Protein AF-A0A7S3WRX6-F1 (afdb_monomer_lite)

Organism: NCBI:txid141414

Radius of gyration: 23.95 Å; chains: 1; bounding box: 44×59×63 Å

Foldseek 3Di:
DLVVLVVVVVVCVVVVHDDDPVSVVVSVVVVCVVVVVVVVVVVVVLVVCQVPPDPDDDVVVLVVDDPVVVVVVVVPPDDPDDDPDDDPGDDDDPPVPPPPPPPPDPDDDDPPPDAWDQDDDDPLAAQQQTADPVRHRLVVQCPPPDFDADPVLATADSLLQQLLSQLVNCLVPVCQPVDPNQPDQGRNRVSLVVNLVPDDPVCNVSNSVNSVVLSVQSVVCSVVVHDRPHNPPPD

Structure (mmCIF, N/CA/C/O backbone):
data_AF-A0A7S3WRX6-F1
#
_entry.id   AF-A0A7S3WRX6-F1
#
loop_
_atom_site.group_PDB
_atom_site.id
_atom_site.type_symbol
_atom_site.label_atom_id
_atom_site.label_alt_id
_atom_site.label_comp_id
_atom_site.label_asym_id
_atom_site.label_entity_id
_atom_site.label_seq_id
_atom_site.pdbx_PDB_ins_code
_atom_site.Cartn_x
_atom_site.Cartn_y
_atom_site.Cartn_z
_atom_site.occupancy
_atom_site.B_iso_or_equiv
_atom_site.auth_seq_id
_atom_site.auth_comp_id
_atom_site.auth_asym_id
_atom_site.auth_atom_id
_atom_site.pdbx_PDB_model_num
ATOM 1 N N . ALA A 1 1 ? -10.653 -23.548 22.901 1.00 61.38 1 ALA A N 1
ATOM 2 C CA . ALA A 1 1 ? -10.532 -23.285 24.353 1.00 61.38 1 ALA A CA 1
ATOM 3 C C . ALA A 1 1 ? -10.012 -21.874 24.622 1.00 61.38 1 ALA A C 1
ATOM 5 O O . ALA A 1 1 ? -10.642 -21.167 25.392 1.00 61.38 1 ALA A O 1
ATOM 6 N N . THR A 1 2 ? -8.946 -21.433 23.943 1.00 78.75 2 THR A N 1
ATOM 7 C CA . THR A 1 2 ? -8.394 -20.061 24.028 1.00 78.75 2 THR A CA 1
ATOM 8 C C . THR A 1 2 ? -9.442 -18.967 23.804 1.00 78.75 2 THR A C 1
ATOM 10 O O . THR A 1 2 ? -9.532 -18.030 24.588 1.00 78.75 2 THR A O 1
ATOM 13 N N . CYS A 1 3 ? -10.332 -19.162 22.826 1.00 78.31 3 CYS A N 1
ATOM 14 C CA . CYS A 1 3 ? -11.424 -18.232 22.530 1.00 78.31 3 CYS A CA 1
ATOM 15 C C . CYS A 1 3 ? -12.338 -17.982 23.742 1.00 78.31 3 CYS A C 1
ATOM 17 O O . CYS A 1 3 ? -12.781 -16.862 23.953 1.00 78.31 3 CYS A O 1
ATOM 19 N N . LEU A 1 4 ? -12.600 -19.009 24.560 1.00 85.88 4 LEU A N 1
ATOM 20 C CA . LEU A 1 4 ? -13.476 -18.877 25.727 1.00 85.88 4 LEU A CA 1
ATOM 21 C C . LEU A 1 4 ? -12.827 -18.036 26.829 1.00 85.88 4 LEU A C 1
ATOM 23 O O . LEU A 1 4 ? -13.529 -17.284 27.491 1.00 85.88 4 LEU A O 1
ATOM 27 N N . ALA A 1 5 ? -11.507 -18.137 27.006 1.00 87.06 5 ALA A N 1
ATOM 28 C CA . ALA A 1 5 ? -10.783 -17.367 28.014 1.00 87.06 5 ALA A CA 1
ATOM 29 C C . ALA A 1 5 ? -10.806 -15.866 27.690 1.00 87.06 5 ALA A C 1
ATOM 31 O O . ALA A 1 5 ? -11.117 -15.057 28.559 1.00 87.06 5 ALA A O 1
ATOM 32 N N . GLN A 1 6 ? -10.583 -15.503 26.424 1.00 88.06 6 GLN A N 1
ATOM 33 C CA . GLN A 1 6 ? -10.627 -14.105 25.993 1.00 88.06 6 GLN A CA 1
ATOM 34 C C . GLN A 1 6 ? -12.040 -13.516 26.073 1.00 88.06 6 GLN A C 1
ATOM 36 O O . GLN A 1 6 ? -12.224 -12.391 26.529 1.00 88.06 6 GLN A O 1
ATOM 41 N N . TRP A 1 7 ? -13.058 -14.305 25.715 1.00 90.81 7 TRP A N 1
ATOM 42 C CA . TRP A 1 7 ? -14.455 -13.895 25.882 1.00 90.81 7 TRP A CA 1
ATOM 43 C C . TRP A 1 7 ? -14.809 -13.665 27.351 1.00 90.81 7 TRP A C 1
ATOM 45 O O . TRP A 1 7 ? -15.542 -12.732 27.667 1.00 90.81 7 TRP A O 1
ATOM 55 N N . LEU A 1 8 ? -14.281 -14.492 28.253 1.00 90.38 8 LEU A N 1
ATOM 56 C CA . LEU A 1 8 ? -14.549 -14.382 29.682 1.00 90.38 8 LEU A CA 1
ATOM 57 C C . LEU A 1 8 ? -13.914 -13.120 30.288 1.00 90.38 8 LEU A C 1
ATOM 59 O O . LEU A 1 8 ? -14.583 -12.448 31.069 1.00 90.38 8 LEU A O 1
ATOM 63 N N . VAL A 1 9 ? -12.696 -12.745 29.871 1.00 91.12 9 VAL A N 1
ATOM 64 C CA . VAL A 1 9 ? -12.073 -11.457 30.246 1.00 91.12 9 VAL A CA 1
ATOM 65 C C . VAL A 1 9 ? -12.928 -10.283 29.767 1.00 91.12 9 VAL A C 1
ATOM 67 O O . VAL A 1 9 ? -13.279 -9.426 30.575 1.00 91.12 9 VAL A O 1
ATOM 70 N N . CYS A 1 10 ? -13.365 -10.287 28.501 1.00 90.25 10 CYS A N 1
ATOM 71 C CA . CYS A 1 10 ? -14.251 -9.236 27.989 1.00 90.25 10 CYS A CA 1
ATOM 72 C C . CYS A 1 10 ? -15.565 -9.138 28.781 1.00 90.25 10 CYS A C 1
ATOM 74 O O . CYS A 1 10 ? -16.005 -8.038 29.104 1.00 90.25 10 CYS A O 1
ATOM 76 N N . ILE A 1 11 ? -16.195 -10.268 29.126 1.00 93.38 11 ILE A N 1
ATOM 77 C CA . ILE A 1 11 ? -17.443 -10.271 29.906 1.00 93.38 11 ILE A CA 1
ATOM 78 C C . ILE A 1 11 ? -17.219 -9.701 31.315 1.00 93.38 11 ILE A C 1
ATOM 80 O O . ILE A 1 11 ? -18.053 -8.933 31.793 1.00 93.38 11 ILE A O 1
ATOM 84 N N . LEU A 1 12 ? -16.108 -10.047 31.974 1.00 92.06 12 LEU A N 1
ATOM 85 C CA . LEU A 1 12 ? -15.771 -9.537 33.309 1.00 92.06 12 LEU A CA 1
ATOM 86 C C . LEU A 1 12 ? -15.514 -8.026 33.298 1.00 92.06 12 LEU A C 1
ATOM 88 O O . LEU A 1 12 ? -16.083 -7.312 34.125 1.00 92.06 12 LEU A O 1
ATOM 92 N N . GLN A 1 13 ? -14.764 -7.533 32.310 1.00 92.12 13 GLN A N 1
ATOM 93 C CA . GLN A 1 13 ? -14.549 -6.097 32.112 1.00 92.12 13 GLN A CA 1
ATOM 94 C C . GLN A 1 13 ? -15.879 -5.364 31.852 1.00 92.12 13 GLN A C 1
ATOM 96 O O . GLN A 1 13 ? -16.143 -4.321 32.451 1.00 92.12 13 GLN A O 1
ATOM 101 N N . CYS A 1 14 ? -16.777 -5.929 31.032 1.00 92.06 14 CYS A N 1
ATOM 102 C CA . CYS A 1 14 ? -18.116 -5.364 30.811 1.00 92.06 14 CYS A CA 1
ATOM 103 C C . CYS A 1 14 ? -18.993 -5.353 32.075 1.00 92.06 14 CYS A C 1
ATOM 105 O O . CYS A 1 14 ? -19.874 -4.502 32.195 1.00 92.06 14 CYS A O 1
ATOM 107 N N . ALA A 1 15 ? -18.769 -6.274 33.014 1.00 94.94 15 ALA A N 1
ATOM 108 C CA . ALA A 1 15 ? -19.468 -6.320 34.296 1.00 94.94 15 ALA A CA 1
ATOM 109 C C . ALA A 1 15 ? -18.889 -5.345 35.345 1.00 94.94 15 ALA A C 1
ATOM 111 O O . ALA A 1 15 ? -19.388 -5.302 36.470 1.00 94.94 15 ALA A O 1
ATOM 112 N N . GLY A 1 16 ? -17.855 -4.568 34.996 1.00 95.12 16 GLY A N 1
ATOM 113 C CA . GLY A 1 16 ? -17.172 -3.653 35.914 1.00 95.12 16 GLY A CA 1
ATOM 114 C C . GLY A 1 16 ? -16.253 -4.359 36.913 1.00 95.12 16 GLY A C 1
ATOM 115 O O . GLY A 1 16 ? -15.906 -3.774 37.937 1.00 95.12 16 GLY A O 1
ATOM 116 N N . VAL A 1 17 ? -15.889 -5.617 36.645 1.00 96.75 17 VAL A N 1
ATOM 117 C CA . VAL A 1 17 ? -14.881 -6.340 37.422 1.00 96.75 17 VAL A CA 1
ATOM 118 C C . VAL A 1 17 ? -13.513 -5.962 36.875 1.00 96.75 17 VAL A C 1
ATOM 120 O O . VAL A 1 17 ? -13.239 -6.177 35.697 1.00 96.75 17 VAL A O 1
ATOM 123 N N . ASP A 1 18 ? -12.669 -5.407 37.740 1.00 95.88 18 ASP A N 1
ATOM 124 C CA . ASP A 1 18 ? -11.280 -5.106 37.412 1.00 95.88 18 ASP A CA 1
ATOM 125 C C . ASP A 1 18 ? -10.498 -6.423 37.311 1.00 95.88 18 ASP A C 1
ATOM 127 O O . ASP A 1 18 ? -10.401 -7.180 38.286 1.00 95.88 18 ASP A O 1
ATOM 131 N N . VAL A 1 19 ? -10.039 -6.754 36.104 1.00 95.00 19 VAL A N 1
ATOM 132 C CA . VAL A 1 19 ? -9.289 -7.983 35.839 1.00 95.00 19 VAL A CA 1
ATOM 133 C C . VAL A 1 19 ? -7.808 -7.647 35.992 1.00 95.00 19 VAL A C 1
ATOM 135 O O . VAL A 1 19 ? -7.325 -6.777 35.280 1.00 95.00 19 VAL A O 1
ATOM 138 N N . PRO A 1 20 ? -7.076 -8.314 36.898 1.00 95.56 20 PRO A N 1
ATOM 139 C CA . PRO A 1 20 ? -5.668 -8.012 37.098 1.00 95.56 20 PRO A CA 1
ATOM 140 C C . PRO A 1 20 ? -4.837 -8.319 35.845 1.00 95.56 20 PRO A C 1
ATOM 142 O O . PRO A 1 20 ? -5.050 -9.347 35.190 1.00 95.56 20 PRO A O 1
ATOM 145 N N . ASP A 1 21 ? -3.852 -7.462 35.562 1.00 94.00 21 ASP A N 1
ATOM 146 C CA . ASP A 1 21 ? -2.968 -7.544 34.392 1.00 94.00 21 ASP A CA 1
ATOM 147 C C . ASP A 1 21 ? -2.284 -8.917 34.257 1.00 94.00 21 ASP A C 1
ATOM 149 O O . ASP A 1 21 ? -2.007 -9.384 33.150 1.00 94.00 21 ASP A O 1
ATOM 153 N N . GLU A 1 22 ? -2.007 -9.615 35.364 1.00 94.44 22 GLU A N 1
ATOM 154 C CA . GLU A 1 22 ? -1.406 -10.953 35.333 1.00 94.44 22 GLU A CA 1
ATOM 155 C C . GLU A 1 22 ? -2.309 -11.983 34.642 1.00 94.44 22 GLU A C 1
ATOM 157 O O . GLU A 1 22 ? -1.813 -12.910 33.995 1.00 94.44 22 GLU A O 1
ATOM 162 N N . ILE A 1 23 ? -3.631 -11.827 34.759 1.00 92.31 23 ILE A N 1
ATOM 163 C CA . ILE A 1 23 ? -4.603 -12.715 34.117 1.00 92.31 23 ILE A CA 1
ATOM 164 C C . ILE A 1 23 ? -4.681 -12.415 32.624 1.00 92.31 23 ILE A C 1
ATOM 166 O O . ILE A 1 23 ? -4.662 -13.358 31.833 1.00 92.31 23 ILE A O 1
ATOM 170 N N . GLU A 1 24 ? -4.696 -11.143 32.226 1.00 90.94 24 GLU A N 1
ATOM 171 C CA . GLU A 1 24 ? -4.679 -10.758 30.807 1.00 90.94 24 GLU A CA 1
ATOM 172 C C . GLU A 1 24 ? -3.415 -11.271 30.112 1.00 90.94 24 GLU A C 1
ATOM 174 O O . GLU A 1 24 ? -3.497 -11.988 29.113 1.00 90.94 24 GLU A O 1
ATOM 179 N N . ASN A 1 25 ? -2.251 -11.045 30.727 1.00 90.88 25 ASN A N 1
ATOM 180 C CA . ASN A 1 25 ? -0.973 -11.551 30.227 1.00 90.88 25 ASN A CA 1
ATOM 181 C C . ASN A 1 25 ? -0.949 -13.086 30.121 1.00 90.88 25 ASN A C 1
ATOM 183 O O . ASN A 1 25 ? -0.384 -13.647 29.178 1.00 90.88 25 ASN A O 1
ATOM 187 N N . CYS A 1 26 ? -1.572 -13.792 31.070 1.00 92.06 26 CYS A N 1
ATOM 188 C CA . CYS A 1 26 ? -1.686 -15.250 31.027 1.00 92.06 26 CYS A CA 1
ATOM 189 C C . CYS A 1 26 ? -2.569 -15.721 29.856 1.00 92.06 26 CYS A C 1
ATOM 191 O O . CYS A 1 26 ? -2.210 -16.669 29.150 1.00 92.06 26 CYS A O 1
ATOM 193 N N . VAL A 1 27 ? -3.696 -15.044 29.609 1.00 93.06 27 VAL A N 1
ATOM 194 C CA . VAL A 1 27 ? -4.614 -15.348 28.497 1.00 93.06 27 VAL A CA 1
ATOM 195 C C . VAL A 1 27 ? -3.954 -15.074 27.143 1.00 93.06 27 VAL A C 1
ATOM 197 O O . VAL A 1 27 ? -4.085 -15.893 26.225 1.00 93.06 27 VAL A O 1
ATOM 200 N N . ASP A 1 28 ? -3.191 -13.991 27.030 1.00 90.69 28 ASP A N 1
ATOM 201 C CA . ASP A 1 28 ? -2.434 -13.661 25.821 1.00 90.69 28 ASP A CA 1
ATOM 202 C C . ASP A 1 28 ? -1.317 -14.669 25.559 1.00 90.69 28 ASP A C 1
ATOM 204 O O . ASP A 1 28 ? -1.200 -15.185 24.445 1.00 90.69 28 ASP A O 1
ATOM 208 N N . CYS A 1 29 ? -0.550 -15.037 26.589 1.00 92.38 29 CYS A N 1
ATOM 209 C CA . CYS A 1 29 ? 0.489 -16.061 26.486 1.00 92.38 29 CYS A CA 1
ATOM 210 C C . CYS A 1 29 ? -0.092 -17.411 26.028 1.00 92.38 29 CYS A C 1
ATOM 212 O O . CYS A 1 29 ? 0.447 -18.070 25.131 1.00 92.38 29 CYS A O 1
ATOM 214 N N . LEU A 1 30 ? -1.242 -17.805 26.583 1.00 92.19 30 LEU A N 1
ATOM 215 C CA . LEU A 1 30 ? -1.933 -19.035 26.203 1.00 92.19 30 LEU A CA 1
ATOM 216 C C . LEU A 1 30 ? -2.464 -18.971 24.759 1.00 92.19 30 LEU A C 1
ATOM 218 O O . LEU A 1 30 ? -2.355 -19.951 24.017 1.00 92.19 30 LEU A O 1
ATOM 222 N N . SER A 1 31 ? -2.983 -17.820 24.330 1.00 90.31 31 SER A N 1
ATOM 223 C CA . SER A 1 31 ? -3.464 -17.601 22.959 1.00 90.31 31 SER A CA 1
ATOM 224 C C . SER A 1 31 ? -2.327 -17.628 21.940 1.00 90.31 31 SER A C 1
ATOM 226 O O . SER A 1 31 ? -2.431 -18.319 20.924 1.00 90.31 31 SER A O 1
ATOM 228 N N . GLN A 1 32 ? -1.213 -16.955 22.231 1.00 88.31 32 GLN A N 1
ATOM 229 C CA . GLN A 1 32 ? -0.016 -16.973 21.388 1.00 88.31 32 GLN A CA 1
ATOM 230 C C . GLN A 1 32 ? 0.585 -18.376 21.292 1.00 88.31 32 GLN A C 1
ATOM 232 O O . GLN A 1 32 ? 0.940 -18.806 20.196 1.00 88.31 32 GLN A O 1
ATOM 237 N N . THR A 1 33 ? 0.631 -19.122 22.399 1.00 93.88 33 THR A N 1
ATOM 238 C CA . THR A 1 33 ? 1.137 -20.503 22.403 1.00 93.88 33 THR A CA 1
ATOM 239 C C . THR A 1 33 ? 0.294 -21.402 21.497 1.00 93.88 33 THR A C 1
ATOM 241 O O . THR A 1 33 ? 0.837 -22.101 20.643 1.00 93.88 33 THR A O 1
ATOM 244 N N . VAL A 1 34 ? -1.037 -21.361 21.620 1.00 92.50 34 VAL A N 1
ATOM 245 C CA . VAL A 1 34 ? -1.922 -22.205 20.797 1.00 92.50 34 VAL A CA 1
ATOM 246 C C . VAL A 1 34 ? -1.890 -21.796 19.324 1.00 92.50 34 VAL A C 1
ATOM 248 O O . VAL A 1 34 ? -1.790 -22.668 18.457 1.00 92.50 34 VAL A O 1
ATOM 251 N N . ASN A 1 35 ? -1.916 -20.494 19.031 1.00 85.50 35 ASN A N 1
ATOM 252 C CA . ASN A 1 35 ? -1.800 -20.000 17.659 1.00 85.50 35 ASN A CA 1
ATOM 253 C C . ASN A 1 35 ? -0.446 -20.386 17.046 1.00 85.50 35 ASN A C 1
ATOM 255 O O . ASN A 1 35 ? -0.399 -20.837 15.903 1.00 85.50 35 ASN A O 1
ATOM 259 N N . GLY A 1 36 ? 0.637 -20.292 17.821 1.00 91.00 36 GLY A N 1
ATOM 260 C CA . GLY A 1 36 ? 1.972 -20.722 17.411 1.00 91.00 36 GLY A CA 1
ATOM 261 C C . GLY A 1 36 ? 2.030 -22.212 17.075 1.00 91.00 36 GLY A C 1
ATOM 262 O O . GLY A 1 36 ? 2.536 -22.583 16.016 1.00 91.00 36 GLY A O 1
ATOM 263 N N . CYS A 1 37 ? 1.448 -23.073 17.915 1.00 93.62 37 CYS A N 1
ATOM 264 C CA . CYS A 1 37 ? 1.377 -24.510 17.637 1.00 93.62 37 CYS A CA 1
ATOM 265 C C . CYS A 1 37 ? 0.570 -24.824 16.367 1.00 93.62 37 CYS A C 1
ATOM 267 O O . CYS A 1 37 ? 0.990 -25.665 15.574 1.00 93.62 37 CYS A O 1
ATOM 269 N N . MET A 1 38 ? -0.564 -24.149 16.159 1.00 93.81 38 MET A N 1
ATOM 270 C CA . MET A 1 38 ? -1.401 -24.340 14.971 1.00 93.81 38 MET A CA 1
ATOM 271 C C . MET A 1 38 ? -0.662 -23.934 13.688 1.00 93.81 38 MET A C 1
ATOM 273 O O . MET A 1 38 ? -0.682 -24.679 12.710 1.00 93.81 38 MET A O 1
ATOM 277 N N . LEU A 1 39 ? 0.028 -22.790 13.697 1.00 87.19 39 LEU A N 1
ATOM 278 C CA . LEU A 1 39 ? 0.818 -22.328 12.552 1.00 87.19 39 LEU A CA 1
ATOM 279 C C . LEU A 1 39 ? 1.990 -23.268 12.250 1.00 87.19 39 LEU A C 1
ATOM 281 O O . LEU A 1 39 ? 2.231 -23.594 11.089 1.00 87.19 39 LEU A O 1
ATOM 285 N N . ALA A 1 40 ? 2.682 -23.761 13.280 1.00 91.38 40 ALA A N 1
ATOM 286 C CA . ALA A 1 40 ? 3.762 -24.728 13.102 1.00 91.38 40 ALA A CA 1
ATOM 287 C C . ALA A 1 40 ? 3.264 -26.042 12.470 1.00 91.38 40 ALA A C 1
ATOM 289 O O . ALA A 1 40 ? 3.922 -26.588 11.586 1.00 91.38 40 ALA A O 1
ATOM 290 N N . GLN A 1 41 ? 2.087 -26.532 12.874 1.00 94.06 41 GLN A N 1
ATOM 291 C CA . GLN A 1 41 ? 1.469 -27.716 12.265 1.00 94.06 41 GLN A CA 1
ATOM 292 C C . GLN A 1 41 ? 1.077 -27.469 10.806 1.00 94.06 41 GLN A C 1
ATOM 294 O O . GLN A 1 41 ? 1.391 -28.293 9.949 1.00 94.06 41 GLN A O 1
ATOM 299 N N . GLN A 1 42 ? 0.469 -26.317 10.508 1.00 88.31 42 GLN A N 1
ATOM 300 C CA . GLN A 1 42 ? 0.138 -25.940 9.133 1.00 88.31 42 GLN A CA 1
ATOM 301 C C . GLN A 1 42 ? 1.381 -25.867 8.243 1.00 88.31 42 GLN A C 1
ATOM 303 O O . GLN A 1 42 ? 1.330 -26.325 7.105 1.00 88.31 42 GLN A O 1
ATOM 308 N N . GLN A 1 43 ? 2.506 -25.358 8.754 1.00 86.69 43 GLN A N 1
ATOM 309 C CA . GLN A 1 43 ? 3.752 -25.323 7.989 1.00 86.69 43 GLN A CA 1
ATOM 310 C C . GLN A 1 43 ? 4.239 -26.735 7.635 1.00 86.69 43 GLN A C 1
ATOM 312 O O . GLN A 1 43 ? 4.572 -26.994 6.482 1.00 86.69 43 GLN A O 1
ATOM 317 N N . VAL A 1 44 ? 4.206 -27.670 8.591 1.00 94.75 44 VAL A N 1
ATOM 318 C CA . VAL A 1 44 ? 4.588 -29.072 8.344 1.00 94.75 44 VAL A CA 1
ATOM 319 C C . VAL A 1 44 ? 3.667 -29.731 7.310 1.00 94.75 44 VAL A C 1
ATOM 321 O O . VAL A 1 44 ? 4.140 -30.476 6.450 1.00 94.75 44 VAL A O 1
ATOM 324 N N . GLU A 1 45 ? 2.363 -29.457 7.361 1.00 90.56 45 GLU A N 1
ATOM 325 C CA . GLU A 1 45 ? 1.408 -29.967 6.371 1.00 90.56 45 GLU A CA 1
ATOM 326 C C . GLU A 1 45 ? 1.651 -29.379 4.976 1.00 90.56 45 GLU A C 1
ATOM 328 O O . GLU A 1 45 ? 1.630 -30.119 3.990 1.00 90.56 45 GLU A O 1
ATOM 333 N N . ILE A 1 46 ? 1.936 -28.078 4.880 1.00 87.44 46 ILE A N 1
ATOM 334 C CA . ILE A 1 46 ? 2.281 -27.419 3.615 1.00 87.44 46 ILE A CA 1
ATOM 335 C C . ILE A 1 46 ? 3.558 -28.031 3.035 1.00 87.44 46 ILE A C 1
ATOM 337 O O . ILE A 1 46 ? 3.553 -28.423 1.868 1.00 87.44 46 ILE A O 1
ATOM 341 N N . ASP A 1 47 ? 4.613 -28.191 3.835 1.00 87.75 47 ASP A N 1
ATOM 342 C CA . ASP A 1 47 ? 5.879 -28.788 3.394 1.00 87.75 47 ASP A CA 1
ATOM 343 C C . ASP A 1 47 ? 5.672 -30.233 2.908 1.00 87.75 47 ASP A C 1
ATOM 345 O O . ASP A 1 47 ? 6.212 -30.657 1.878 1.00 87.75 47 ASP A O 1
ATOM 349 N N . TYR A 1 48 ? 4.835 -30.998 3.614 1.00 93.31 48 TYR A N 1
ATOM 350 C CA . TYR A 1 48 ? 4.462 -32.348 3.203 1.00 93.31 48 TYR A CA 1
ATOM 351 C C . TYR A 1 48 ? 3.710 -32.351 1.864 1.00 93.31 48 TYR A C 1
ATOM 353 O O . TYR A 1 48 ? 4.029 -33.161 0.988 1.00 93.31 48 TYR A O 1
ATOM 361 N N . VAL A 1 49 ? 2.739 -31.454 1.678 1.00 89.00 49 VAL A N 1
ATOM 362 C CA . VAL A 1 49 ? 1.962 -31.329 0.434 1.00 89.00 49 VAL A CA 1
ATOM 363 C C . VAL A 1 49 ? 2.836 -30.851 -0.724 1.00 89.00 49 VAL A C 1
ATOM 365 O O . VAL A 1 49 ? 2.695 -31.354 -1.837 1.00 89.00 49 VAL A O 1
ATOM 368 N N . GLN A 1 50 ? 3.774 -29.936 -0.482 1.00 82.50 50 GLN A N 1
ATOM 369 C CA . GLN A 1 50 ? 4.746 -29.504 -1.487 1.00 82.50 50 GLN A CA 1
ATOM 370 C C . GLN A 1 50 ? 5.637 -30.668 -1.937 1.00 82.50 50 GLN A C 1
ATOM 372 O O . GLN A 1 50 ? 5.898 -30.811 -3.131 1.00 82.50 50 GLN A O 1
ATOM 377 N N . LYS A 1 51 ? 6.062 -31.534 -1.005 1.00 91.69 51 LYS A N 1
ATOM 378 C CA . LYS A 1 51 ? 6.925 -32.686 -1.305 1.00 91.69 51 LYS A CA 1
ATOM 379 C C . LYS A 1 51 ? 6.193 -33.847 -1.987 1.00 91.69 51 LYS A C 1
ATOM 381 O O . LYS A 1 51 ? 6.774 -34.495 -2.854 1.00 91.69 51 LYS A O 1
ATOM 386 N N . ASN A 1 52 ? 4.959 -34.144 -1.582 1.00 93.50 52 ASN A N 1
ATOM 387 C CA . ASN A 1 52 ? 4.220 -35.330 -2.044 1.00 93.50 52 ASN A CA 1
ATOM 388 C C . ASN A 1 52 ? 3.144 -35.016 -3.096 1.00 93.50 52 ASN A C 1
ATOM 390 O O . ASN A 1 52 ? 2.583 -35.933 -3.694 1.00 93.50 52 ASN A O 1
ATOM 394 N N . GLY A 1 53 ? 2.867 -33.735 -3.340 1.00 89.31 53 GLY A N 1
ATOM 395 C CA . GLY A 1 53 ? 1.749 -33.278 -4.154 1.00 89.31 53 GLY A CA 1
ATOM 396 C C . GLY A 1 53 ? 0.431 -33.247 -3.374 1.00 89.31 53 GLY A C 1
ATOM 397 O O . GLY A 1 53 ? 0.186 -34.039 -2.462 1.00 89.31 53 GLY A O 1
ATOM 398 N N . TYR A 1 54 ? -0.453 -32.322 -3.748 1.00 90.81 54 TYR A N 1
ATOM 399 C CA . TYR A 1 54 ? -1.799 -32.247 -3.185 1.00 90.81 54 TYR A CA 1
ATOM 400 C C . TYR A 1 54 ? -2.736 -33.223 -3.906 1.00 90.81 54 TYR A C 1
ATOM 402 O O . TYR A 1 54 ? -3.034 -33.051 -5.087 1.00 90.81 54 TYR A O 1
ATOM 410 N N . GLY A 1 55 ? -3.236 -34.234 -3.191 1.00 88.62 55 GLY A N 1
ATOM 411 C CA . GLY A 1 55 ? -4.159 -35.241 -3.736 1.00 88.62 55 GLY A CA 1
ATOM 412 C C . GLY A 1 55 ? -5.601 -34.759 -3.946 1.00 88.62 55 GLY A C 1
ATOM 413 O O . GLY A 1 55 ? -6.430 -35.509 -4.460 1.00 88.62 55 GLY A O 1
ATOM 414 N N . GLY A 1 56 ? -5.915 -33.517 -3.569 1.00 88.94 56 GLY A N 1
ATOM 415 C CA . GLY A 1 56 ? -7.288 -33.021 -3.524 1.00 88.94 56 GLY A CA 1
ATOM 416 C C . GLY A 1 56 ? -8.015 -33.387 -2.223 1.00 88.94 56 GLY A C 1
ATOM 417 O O . GLY A 1 56 ? -7.516 -34.179 -1.420 1.00 88.94 56 GLY A O 1
ATOM 418 N N . PRO A 1 57 ? -9.206 -32.810 -1.993 1.00 89.31 57 PRO A N 1
ATOM 419 C CA . PRO A 1 57 ? -10.022 -33.152 -0.838 1.00 89.31 57 PRO A CA 1
ATOM 420 C C . PRO A 1 57 ? -10.555 -34.595 -0.941 1.00 89.31 57 PRO A C 1
ATOM 422 O O . PRO A 1 57 ? -10.814 -35.079 -2.049 1.00 89.31 57 PRO A O 1
ATOM 425 N N . PRO A 1 58 ? -10.764 -35.290 0.194 1.00 90.31 58 PRO A N 1
ATOM 426 C CA . PRO A 1 58 ? -11.344 -36.630 0.213 1.00 90.31 58 PRO A CA 1
ATOM 427 C C . PRO A 1 58 ? -12.673 -36.703 -0.554 1.00 90.31 58 PRO A C 1
ATOM 429 O O . PRO A 1 58 ? -13.523 -35.821 -0.428 1.00 90.31 58 PRO A O 1
ATOM 432 N N . GLY A 1 59 ? -12.901 -37.788 -1.302 1.00 90.81 59 GLY A N 1
ATOM 433 C CA . GLY A 1 59 ? -14.090 -37.930 -2.157 1.00 90.81 59 GLY A CA 1
ATOM 434 C C . GLY A 1 59 ? -15.432 -37.837 -1.413 1.00 90.81 59 GLY A C 1
ATOM 435 O O . GLY A 1 59 ? -16.419 -37.378 -1.980 1.00 90.81 59 GLY A O 1
ATOM 436 N N . HIS A 1 60 ? -15.474 -38.197 -0.126 1.00 93.25 60 HIS A N 1
ATOM 437 C CA . HIS A 1 60 ? -16.683 -38.038 0.687 1.00 93.25 60 HIS A CA 1
ATOM 438 C C . HIS A 1 60 ? -17.003 -36.563 0.979 1.00 93.25 60 HIS A C 1
ATOM 440 O O . HIS A 1 60 ? -18.175 -36.204 1.004 1.00 93.25 60 HIS A O 1
ATOM 446 N N . ILE A 1 61 ? -15.987 -35.701 1.132 1.00 91.88 61 ILE A N 1
ATOM 447 C CA . ILE A 1 61 ? -16.180 -34.252 1.290 1.00 91.88 61 ILE A CA 1
ATOM 448 C C . ILE A 1 61 ? -16.698 -33.661 -0.020 1.00 91.88 61 ILE A C 1
ATOM 450 O O . ILE A 1 61 ? -17.652 -32.889 -0.002 1.00 91.88 61 ILE A O 1
ATOM 454 N N . MET A 1 62 ? -16.144 -34.090 -1.160 1.00 91.19 62 MET A N 1
ATOM 455 C CA . MET A 1 62 ? -16.651 -33.698 -2.484 1.00 91.19 62 MET A CA 1
ATOM 456 C C . MET A 1 62 ? -18.143 -34.026 -2.646 1.00 91.19 62 MET A C 1
ATOM 458 O O . MET A 1 62 ? -18.890 -33.213 -3.182 1.00 91.19 62 MET A O 1
ATOM 462 N N . GLY A 1 63 ? -18.590 -35.179 -2.137 1.00 93.19 63 GLY A N 1
ATOM 463 C CA . GLY A 1 63 ? -19.997 -35.589 -2.175 1.00 93.19 63 GLY A CA 1
ATOM 464 C C . GLY A 1 63 ? -20.933 -34.785 -1.263 1.00 93.19 63 GLY A C 1
ATOM 465 O O . GLY A 1 63 ? -22.139 -34.789 -1.496 1.00 93.19 63 GLY A O 1
ATOM 466 N N . MET A 1 64 ? -20.402 -34.085 -0.254 1.00 94.00 64 MET A N 1
ATOM 467 C CA . MET A 1 64 ? -21.183 -33.211 0.634 1.00 94.00 64 MET A CA 1
ATOM 468 C C . MET A 1 64 ? -21.332 -31.781 0.093 1.00 94.00 64 MET A C 1
ATOM 470 O O . MET A 1 64 ? -22.180 -31.033 0.577 1.00 94.00 64 MET A O 1
ATOM 474 N N . LEU A 1 65 ? -20.530 -31.385 -0.901 1.00 93.38 65 LEU A N 1
ATOM 475 C CA . LEU A 1 65 ? -20.627 -30.056 -1.506 1.00 93.38 65 LEU A CA 1
ATOM 476 C C . LEU A 1 65 ? -21.894 -29.941 -2.373 1.00 93.38 65 LEU A C 1
ATOM 478 O O . LEU A 1 65 ? -22.236 -30.894 -3.077 1.00 93.38 65 LEU A O 1
ATOM 482 N N . PRO A 1 66 ? -22.574 -28.778 -2.408 1.00 93.50 66 PRO A N 1
ATOM 483 C CA . PRO A 1 66 ? -23.660 -28.525 -3.349 1.00 93.50 66 PRO A CA 1
ATOM 484 C C . PRO A 1 66 ? -23.222 -28.742 -4.813 1.00 93.50 66 PRO A C 1
ATOM 486 O O . PRO A 1 66 ? -22.080 -28.419 -5.155 1.00 93.50 66 PRO A O 1
ATOM 489 N N . PRO A 1 67 ? -24.114 -29.197 -5.718 1.00 90.06 67 PRO A N 1
ATOM 490 C CA . PRO A 1 67 ? -23.753 -29.531 -7.103 1.00 90.06 67 PRO A CA 1
ATOM 491 C C . PRO A 1 67 ? -23.030 -28.410 -7.869 1.00 90.06 67 PRO A C 1
ATOM 493 O O . PRO A 1 67 ? -22.122 -28.678 -8.652 1.00 90.06 67 PRO A O 1
ATOM 496 N N . GLY A 1 68 ? -23.376 -27.143 -7.607 1.00 92.44 68 GLY A N 1
ATOM 497 C CA . GLY A 1 68 ? -22.697 -25.994 -8.217 1.00 92.44 68 GLY A CA 1
ATOM 498 C C . GLY A 1 68 ? -21.233 -25.841 -7.782 1.00 92.44 68 GLY A C 1
ATOM 499 O O . GLY A 1 68 ? -20.377 -25.514 -8.600 1.00 92.44 68 GLY A O 1
ATOM 500 N N . GLN A 1 69 ? -20.907 -26.142 -6.520 1.00 88.81 69 GLN A N 1
ATOM 501 C CA . GLN A 1 69 ? -19.520 -26.111 -6.039 1.00 88.81 69 GLN A CA 1
ATOM 502 C C . GLN A 1 69 ? -18.702 -27.288 -6.576 1.00 88.81 69 GLN A C 1
ATOM 504 O O . GLN A 1 69 ? -17.530 -27.107 -6.905 1.00 88.81 69 GLN A O 1
ATOM 509 N N . GLN A 1 70 ? -19.325 -28.459 -6.747 1.00 92.06 70 GLN A N 1
ATOM 510 C CA . GLN A 1 70 ? -18.671 -29.603 -7.389 1.00 92.06 70 GLN A CA 1
ATOM 511 C C . GLN A 1 70 ? -18.247 -29.267 -8.832 1.00 92.06 70 GLN A C 1
ATOM 513 O O . GLN A 1 70 ? -17.134 -29.598 -9.241 1.00 92.06 70 GLN A O 1
ATOM 518 N N . GLN A 1 71 ? -19.092 -28.549 -9.585 1.00 90.00 71 GLN A N 1
ATOM 519 C CA . GLN A 1 71 ? -18.768 -28.100 -10.946 1.00 90.00 71 GLN A CA 1
ATOM 520 C C . GLN A 1 71 ? -17.649 -27.053 -10.975 1.00 90.00 71 GLN A C 1
ATOM 522 O O . GLN A 1 71 ? -16.736 -27.168 -11.794 1.00 90.00 71 GLN A O 1
ATOM 527 N N . MET A 1 72 ? -17.662 -26.073 -10.064 1.00 84.88 72 MET A N 1
ATOM 528 C CA . MET A 1 72 ? -16.581 -25.081 -9.983 1.00 84.88 72 MET A CA 1
ATOM 529 C C . MET A 1 72 ? -15.233 -25.728 -9.647 1.00 84.88 72 MET A C 1
ATOM 531 O O . MET A 1 72 ? -14.223 -25.379 -10.251 1.00 84.88 72 MET A O 1
ATOM 535 N N . MET A 1 73 ? -15.207 -26.725 -8.757 1.00 86.00 73 MET A N 1
ATOM 536 C CA . MET A 1 73 ? -13.982 -27.482 -8.471 1.00 86.00 73 MET A CA 1
ATOM 537 C C . MET A 1 73 ? -13.505 -28.327 -9.661 1.00 86.00 73 MET A C 1
ATOM 539 O O . MET A 1 73 ? -12.300 -28.511 -9.831 1.00 86.00 73 MET A O 1
ATOM 543 N N . ALA A 1 74 ? -14.420 -28.831 -10.494 1.00 85.62 74 ALA A N 1
ATOM 544 C CA . ALA A 1 74 ? -14.064 -29.552 -11.715 1.00 85.62 74 ALA A CA 1
ATOM 545 C C . ALA A 1 74 ? -13.467 -28.623 -12.788 1.00 85.62 74 ALA A C 1
ATOM 547 O O . ALA A 1 74 ? -12.536 -29.027 -13.480 1.00 85.62 74 ALA A O 1
ATOM 548 N N . MET A 1 75 ? -13.960 -27.382 -12.894 1.00 84.00 75 MET A N 1
ATOM 549 C CA . MET A 1 75 ? -13.440 -26.368 -13.827 1.00 84.00 75 MET A CA 1
ATOM 550 C C . MET A 1 75 ? -12.162 -25.681 -13.329 1.00 84.00 75 MET A C 1
ATOM 552 O O . MET A 1 75 ? -11.325 -25.290 -14.136 1.00 84.00 75 MET A O 1
ATOM 556 N N . GLY A 1 76 ? -11.999 -25.542 -12.011 1.00 74.75 76 GLY A N 1
ATOM 557 C CA . GLY A 1 76 ? -10.850 -24.879 -11.393 1.00 74.75 76 GLY A CA 1
ATOM 558 C C . GLY A 1 76 ? -9.591 -25.741 -11.296 1.00 74.75 76 GLY A C 1
ATOM 559 O O . GLY A 1 76 ? -8.544 -25.224 -10.916 1.00 74.75 76 GLY A O 1
ATOM 560 N N . LYS A 1 77 ? -9.655 -27.041 -11.627 1.00 69.88 77 LYS A N 1
ATOM 561 C CA . LYS A 1 77 ? -8.451 -27.874 -11.720 1.00 69.88 77 LYS A CA 1
ATOM 562 C C . LYS A 1 77 ? -7.634 -27.406 -12.927 1.00 69.88 77 LYS A C 1
ATOM 564 O O . LYS A 1 77 ? -8.105 -27.588 -14.050 1.00 69.88 77 LYS A O 1
ATOM 569 N N . PRO A 1 78 ? -6.429 -26.833 -12.734 1.00 56.75 78 PRO A N 1
ATOM 570 C CA . PRO A 1 78 ? -5.566 -26.499 -13.854 1.00 56.75 78 PRO A CA 1
ATOM 571 C C . PRO A 1 78 ? -5.336 -27.777 -14.658 1.00 56.75 78 PRO A C 1
ATOM 573 O O . PRO A 1 78 ? -4.856 -28.782 -14.130 1.00 56.75 78 PRO A O 1
ATOM 576 N N . SER A 1 79 ? -5.775 -27.762 -15.915 1.00 57.91 79 SER A N 1
ATOM 577 C CA . SER A 1 79 ? -5.621 -28.901 -16.811 1.00 57.91 79 SER A CA 1
ATOM 578 C C . SER A 1 79 ? -4.122 -29.202 -16.931 1.00 57.91 79 SER A C 1
ATOM 580 O O . SER A 1 79 ? -3.373 -28.296 -17.301 1.00 57.91 79 SER A O 1
ATOM 582 N N . PRO A 1 80 ? -3.645 -30.425 -16.633 1.00 53.56 80 PRO A N 1
ATOM 583 C CA . PRO A 1 80 ? -2.227 -30.793 -16.732 1.00 53.56 80 PRO A CA 1
ATOM 584 C C . PRO A 1 80 ? -1.750 -30.934 -18.197 1.00 53.56 80 PRO A C 1
ATOM 586 O O . PRO A 1 80 ? -0.942 -31.798 -18.532 1.00 53.56 80 PRO A O 1
ATOM 589 N N . GLY A 1 81 ? -2.276 -30.103 -19.100 1.00 45.16 81 GLY A N 1
ATOM 590 C CA . GLY A 1 81 ? -2.092 -30.186 -20.539 1.00 45.16 81 GLY A CA 1
ATOM 591 C C . GLY A 1 81 ? -1.058 -29.197 -21.072 1.00 45.16 81 GLY A C 1
ATOM 592 O O . GLY A 1 81 ? -1.354 -28.023 -21.244 1.00 45.16 81 GLY A O 1
ATOM 593 N N . VAL A 1 82 ? 0.104 -29.738 -21.444 1.00 42.25 82 VAL A N 1
ATOM 594 C CA . VAL A 1 82 ? 0.999 -29.233 -22.505 1.00 42.25 82 VAL A CA 1
ATOM 595 C C . VAL A 1 82 ? 1.670 -27.878 -22.229 1.00 42.25 82 VAL A C 1
ATOM 597 O O . VAL A 1 82 ? 1.481 -26.895 -22.935 1.00 42.25 82 VAL A O 1
ATOM 600 N N . GLY A 1 83 ? 2.551 -27.859 -21.233 1.00 39.50 83 GLY A N 1
ATOM 601 C CA . GLY A 1 83 ? 3.535 -26.794 -21.032 1.00 39.50 83 GLY A CA 1
ATOM 602 C C . GLY A 1 83 ? 4.754 -27.355 -20.315 1.00 39.50 83 GLY A C 1
ATOM 603 O O . GLY A 1 83 ? 4.864 -27.277 -19.098 1.00 39.50 83 GLY A O 1
ATOM 604 N N . MET A 1 84 ? 5.625 -28.027 -21.062 1.00 42.69 84 MET A N 1
ATOM 605 C CA . MET A 1 84 ? 6.828 -28.682 -20.556 1.00 42.69 84 MET A CA 1
ATOM 606 C C . MET A 1 84 ? 7.840 -27.615 -20.105 1.00 42.69 84 MET A C 1
ATOM 608 O O . MET A 1 84 ? 8.541 -27.033 -20.924 1.00 42.69 84 MET A O 1
ATOM 612 N N . GLY A 1 85 ? 7.889 -27.337 -18.802 1.00 39.88 85 GLY A N 1
ATOM 613 C CA . GLY A 1 85 ? 8.872 -26.438 -18.196 1.00 39.88 85 GLY A CA 1
ATOM 614 C C . GLY A 1 85 ? 8.636 -26.305 -16.696 1.00 39.88 85 GLY A C 1
ATOM 615 O O . GLY A 1 85 ? 7.699 -25.646 -16.266 1.00 39.88 85 GLY A O 1
ATOM 616 N N . ALA A 1 86 ? 9.448 -26.998 -15.905 1.00 46.44 86 ALA A N 1
ATOM 617 C CA . ALA A 1 86 ? 9.297 -27.161 -14.466 1.00 46.44 86 ALA A CA 1
ATOM 618 C C . ALA A 1 86 ? 9.255 -25.832 -13.686 1.00 46.44 86 ALA A C 1
ATOM 620 O O . ALA A 1 86 ? 10.249 -25.117 -13.631 1.00 46.44 86 ALA A O 1
ATOM 621 N N . ALA A 1 87 ? 8.128 -25.566 -13.021 1.00 42.84 87 ALA A N 1
ATOM 622 C CA . ALA A 1 87 ? 8.024 -24.703 -11.841 1.00 42.84 87 ALA A CA 1
ATOM 623 C C . ALA A 1 87 ? 6.698 -24.995 -11.109 1.00 42.84 87 ALA A C 1
ATOM 625 O O . ALA A 1 87 ? 5.798 -24.164 -11.051 1.00 42.84 87 ALA A O 1
ATOM 626 N N . VAL A 1 88 ? 6.543 -26.217 -10.593 1.00 44.09 88 VAL A N 1
ATOM 627 C CA . VAL A 1 88 ? 5.438 -26.558 -9.682 1.00 44.09 88 VAL A CA 1
ATOM 628 C C . VAL A 1 88 ? 5.950 -26.364 -8.255 1.00 44.09 88 VAL A C 1
ATOM 630 O O . VAL A 1 88 ? 6.565 -27.259 -7.686 1.00 44.09 88 VAL A O 1
ATOM 633 N N . GLY A 1 89 ? 5.744 -25.163 -7.712 1.00 39.59 89 GLY A N 1
ATOM 634 C CA . GLY A 1 89 ? 5.973 -24.809 -6.308 1.00 39.59 89 GLY A CA 1
ATOM 635 C C . GLY A 1 89 ? 4.726 -24.112 -5.765 1.00 39.59 89 GLY A C 1
ATOM 636 O O . GLY A 1 89 ? 4.226 -23.176 -6.380 1.00 39.59 89 GLY A O 1
ATOM 637 N N . GLY A 1 90 ? 4.158 -24.653 -4.689 1.00 41.03 90 GLY A N 1
ATOM 638 C CA . GLY A 1 90 ? 2.751 -24.495 -4.316 1.00 41.03 90 GLY A CA 1
ATOM 639 C C . GLY A 1 90 ? 2.316 -23.110 -3.831 1.00 41.03 90 GLY A C 1
ATOM 640 O O . GLY A 1 90 ? 2.930 -22.524 -2.947 1.00 41.03 90 GLY A O 1
ATOM 641 N N . MET A 1 91 ? 1.163 -22.662 -4.335 1.00 43.56 91 MET A N 1
ATOM 642 C CA . MET A 1 91 ? 0.378 -21.546 -3.793 1.00 43.56 91 MET A CA 1
ATOM 643 C C . MET A 1 91 ? -0.808 -22.070 -2.966 1.00 43.56 91 MET A C 1
ATOM 645 O O . MET A 1 91 ? -1.967 -21.910 -3.341 1.00 43.56 91 MET A O 1
ATOM 649 N N . VAL A 1 92 ? -0.525 -22.738 -1.845 1.00 43.88 92 VAL A N 1
ATOM 650 C CA . VAL A 1 92 ? -1.534 -23.034 -0.814 1.00 43.88 92 VAL A CA 1
ATOM 651 C C . VAL A 1 92 ? -1.002 -22.489 0.506 1.00 43.88 92 VAL A C 1
ATOM 653 O O . VAL A 1 92 ? -0.227 -23.148 1.189 1.00 43.88 92 VAL A O 1
ATOM 656 N N . GLY A 1 93 ? -1.375 -21.255 0.836 1.00 33.84 93 GLY A N 1
ATOM 657 C CA . GLY A 1 93 ? -1.002 -20.612 2.092 1.00 33.84 93 GLY A CA 1
ATOM 658 C C . GLY A 1 93 ? -1.805 -19.335 2.296 1.00 33.84 93 GLY A C 1
ATOM 659 O O . GLY A 1 93 ? -1.667 -18.387 1.531 1.00 33.84 93 GLY A O 1
ATOM 660 N N . GLY A 1 94 ? -2.676 -19.334 3.307 1.00 35.25 94 GLY A N 1
ATOM 661 C CA . GLY A 1 94 ? -3.406 -18.147 3.749 1.00 35.25 94 GLY A CA 1
ATOM 662 C C . GLY A 1 94 ? -2.476 -17.049 4.277 1.00 35.25 94 GLY A C 1
ATOM 663 O O . GLY A 1 94 ? -1.275 -17.253 4.440 1.00 35.25 94 GLY A O 1
ATOM 664 N N . ALA A 1 95 ? -3.067 -15.890 4.574 1.00 38.62 95 ALA A N 1
ATOM 665 C CA . ALA A 1 95 ? -2.422 -14.594 4.819 1.00 38.62 95 ALA A CA 1
ATOM 666 C C . ALA A 1 95 ? -1.264 -14.543 5.848 1.00 38.62 95 ALA A C 1
ATOM 668 O O . ALA A 1 95 ? -0.553 -13.547 5.896 1.00 38.62 95 ALA A O 1
ATOM 669 N N . ALA A 1 96 ? -1.022 -15.595 6.637 1.00 36.31 96 ALA A N 1
ATOM 670 C CA . ALA A 1 96 ? 0.105 -15.683 7.573 1.00 36.31 96 ALA A CA 1
ATOM 671 C C . ALA A 1 96 ? 1.370 -16.358 6.989 1.00 36.31 96 ALA A C 1
ATOM 673 O O . ALA A 1 96 ? 2.442 -16.254 7.579 1.00 36.31 96 ALA A O 1
ATOM 674 N N . GLY A 1 97 ? 1.279 -17.028 5.832 1.00 31.34 97 GLY A N 1
ATOM 675 C CA . GLY A 1 97 ? 2.405 -17.732 5.194 1.00 31.34 97 GLY A CA 1
ATOM 676 C C . GLY A 1 97 ? 3.226 -16.896 4.203 1.00 31.34 97 GLY A C 1
ATOM 677 O O . GLY A 1 97 ? 4.262 -17.352 3.724 1.00 31.34 97 GLY A O 1
ATOM 678 N N . ALA A 1 98 ? 2.798 -15.669 3.890 1.00 40.12 98 ALA A N 1
ATOM 679 C CA . ALA A 1 98 ? 3.410 -14.860 2.831 1.00 40.12 98 ALA A CA 1
ATOM 680 C C . ALA A 1 98 ? 4.821 -14.329 3.168 1.00 40.12 98 ALA A C 1
ATOM 682 O O . ALA A 1 98 ? 5.564 -13.974 2.258 1.00 40.12 98 ALA A O 1
ATOM 683 N N . ALA A 1 99 ? 5.228 -14.312 4.443 1.00 41.22 99 ALA A N 1
ATOM 684 C CA . ALA A 1 99 ? 6.512 -13.736 4.856 1.00 41.22 99 ALA A CA 1
ATOM 685 C C . ALA A 1 99 ? 7.657 -14.758 5.033 1.00 41.22 99 ALA A C 1
ATOM 687 O O . ALA A 1 99 ? 8.816 -14.357 5.087 1.00 41.22 99 ALA A O 1
ATOM 688 N N . ALA A 1 100 ? 7.376 -16.066 5.112 1.00 36.22 100 ALA A N 1
ATOM 689 C CA . ALA A 1 100 ? 8.373 -17.059 5.546 1.00 36.22 100 ALA A CA 1
ATOM 690 C C . ALA A 1 100 ? 8.895 -18.004 4.441 1.00 36.22 100 ALA A C 1
ATOM 692 O O . ALA A 1 100 ? 9.878 -18.709 4.657 1.00 36.22 100 ALA A O 1
ATOM 693 N N . GLY A 1 101 ? 8.289 -18.017 3.247 1.00 32.72 101 GLY A N 1
ATOM 694 C CA . GLY A 1 101 ? 8.612 -18.998 2.197 1.00 32.72 101 GLY A CA 1
ATOM 695 C C . GLY A 1 101 ? 9.687 -18.602 1.173 1.00 32.72 101 GLY A C 1
ATOM 696 O O . GLY A 1 101 ? 10.165 -19.462 0.441 1.00 32.72 101 GLY A O 1
ATOM 697 N N . TYR A 1 102 ? 10.095 -17.332 1.089 1.00 43.59 102 TYR A N 1
ATOM 698 C CA . TYR A 1 102 ? 10.937 -16.850 -0.025 1.00 43.59 102 TYR A CA 1
ATOM 699 C C . TYR A 1 102 ? 12.446 -16.762 0.274 1.00 43.59 102 TYR A C 1
ATOM 701 O O . TYR A 1 102 ? 13.211 -16.250 -0.540 1.00 43.59 102 TYR A O 1
ATOM 709 N N . GLY A 1 103 ? 12.904 -17.300 1.409 1.00 38.59 103 GLY A N 1
ATOM 710 C CA . GLY A 1 103 ? 14.301 -17.194 1.853 1.00 38.59 103 GLY A CA 1
ATOM 711 C C . GLY A 1 103 ? 15.282 -18.261 1.343 1.00 38.59 103 GLY A C 1
ATOM 712 O O . GLY A 1 103 ? 16.463 -18.164 1.664 1.00 38.59 103 GLY A O 1
ATOM 713 N N . MET A 1 104 ? 14.852 -19.287 0.590 1.00 38.09 104 MET A N 1
ATOM 714 C CA . MET A 1 104 ? 15.719 -20.451 0.292 1.00 38.09 104 MET A CA 1
ATOM 715 C C . MET A 1 104 ? 15.865 -20.886 -1.178 1.00 38.09 104 MET A C 1
ATOM 717 O O . MET A 1 104 ? 16.452 -21.931 -1.444 1.00 38.09 104 MET A O 1
ATOM 721 N N . MET A 1 105 ? 15.473 -20.060 -2.152 1.00 41.44 105 MET A N 1
ATOM 722 C CA . MET A 1 105 ? 15.947 -20.204 -3.542 1.00 41.44 105 MET A CA 1
ATOM 723 C C . MET A 1 105 ? 16.760 -18.980 -3.968 1.00 41.44 105 MET A C 1
ATOM 725 O O . MET A 1 105 ? 16.338 -18.158 -4.775 1.00 41.44 105 MET A O 1
ATOM 729 N N . GLY A 1 106 ? 17.960 -18.864 -3.397 1.00 41.47 106 GLY A N 1
ATOM 730 C CA . GLY A 1 106 ? 18.999 -17.983 -3.916 1.00 41.47 106 GLY A CA 1
ATOM 731 C C . GLY A 1 106 ? 19.559 -18.539 -5.226 1.00 41.47 106 GLY A C 1
ATOM 732 O O . GLY A 1 106 ? 20.039 -19.670 -5.259 1.00 41.47 106 GLY A O 1
ATOM 733 N N . GLY A 1 107 ? 19.513 -17.731 -6.290 1.00 38.50 107 GLY A N 1
ATOM 734 C CA . GLY A 1 107 ? 20.241 -17.999 -7.535 1.00 38.50 107 GLY A CA 1
ATOM 735 C C . GLY A 1 107 ? 19.442 -17.854 -8.832 1.00 38.50 107 GLY A C 1
ATOM 736 O O . GLY A 1 107 ? 19.638 -18.647 -9.744 1.00 38.50 107 GLY A O 1
ATOM 737 N N . GLY A 1 108 ? 18.546 -16.874 -8.949 1.00 33.41 108 GLY A N 1
ATOM 738 C CA . GLY A 1 108 ? 17.842 -16.576 -10.201 1.00 33.41 108 GLY A CA 1
ATOM 739 C C . GLY A 1 108 ? 17.825 -15.075 -10.443 1.00 33.41 108 GLY A C 1
ATOM 740 O O . GLY A 1 108 ? 17.505 -14.325 -9.532 1.00 33.41 108 GLY A O 1
ATOM 741 N N . HIS A 1 109 ? 18.239 -14.655 -11.637 1.00 35.06 109 HIS A N 1
ATOM 742 C CA . HIS A 1 109 ? 18.375 -13.271 -12.095 1.00 35.06 109 HIS A CA 1
ATOM 743 C C . HIS A 1 109 ? 17.380 -12.289 -11.464 1.00 35.06 109 HIS A C 1
ATOM 745 O O . HIS A 1 109 ? 16.171 -12.477 -11.576 1.00 35.06 109 HIS A O 1
ATOM 751 N N . GLY A 1 110 ? 17.904 -11.211 -10.867 1.00 37.78 110 GLY A N 1
ATOM 752 C CA . GLY A 1 110 ? 17.109 -10.053 -10.476 1.00 37.78 110 GLY A CA 1
ATOM 753 C C . GLY A 1 110 ? 16.313 -9.569 -11.681 1.00 37.78 110 GLY A C 1
ATOM 754 O O . GLY A 1 110 ? 16.880 -9.008 -12.618 1.00 37.78 110 GLY A O 1
ATOM 755 N N . GLY A 1 111 ? 15.012 -9.860 -11.676 1.00 38.53 111 GLY A N 1
ATOM 756 C CA . GLY A 1 111 ? 14.076 -9.373 -12.672 1.00 38.53 111 GLY A CA 1
ATOM 757 C C . GLY A 1 111 ? 14.124 -7.858 -12.636 1.00 38.53 111 GLY A C 1
ATOM 758 O O . GLY A 1 111 ? 13.619 -7.237 -11.705 1.00 38.53 111 GLY A O 1
ATOM 759 N N . HIS A 1 112 ? 14.804 -7.281 -13.619 1.00 47.28 112 HIS A N 1
ATOM 760 C CA . HIS A 1 112 ? 14.862 -5.850 -13.829 1.00 47.28 112 HIS A CA 1
ATOM 761 C C . HIS A 1 112 ? 13.420 -5.400 -14.073 1.00 47.28 112 HIS A C 1
ATOM 763 O O . HIS A 1 112 ? 12.856 -5.684 -15.132 1.00 47.28 112 HIS A O 1
ATOM 769 N N . MET A 1 113 ? 12.778 -4.790 -13.072 1.00 52.88 113 MET A N 1
ATOM 770 C CA . MET A 1 113 ? 11.495 -4.144 -13.320 1.00 52.88 113 MET A CA 1
ATOM 771 C C . MET A 1 113 ? 11.754 -3.057 -14.367 1.00 52.88 113 MET A C 1
ATOM 773 O O . MET A 1 113 ? 12.671 -2.257 -14.168 1.00 52.88 113 MET A O 1
ATOM 777 N N . PRO A 1 114 ? 11.033 -3.053 -15.500 1.00 52.62 114 PRO A N 1
ATOM 778 C CA . PRO A 1 114 ? 11.264 -2.066 -16.539 1.00 52.62 114 PRO A CA 1
ATOM 779 C C . PRO A 1 114 ? 10.998 -0.676 -15.964 1.00 52.62 114 PRO A C 1
ATOM 781 O O . PRO A 1 114 ? 9.934 -0.427 -15.395 1.00 52.62 114 PRO A O 1
ATOM 784 N N . ALA A 1 115 ? 11.984 0.210 -16.103 1.00 63.06 115 ALA A N 1
ATOM 785 C CA . ALA A 1 115 ? 11.848 1.598 -15.695 1.00 63.06 115 ALA A CA 1
ATOM 786 C C . ALA A 1 115 ? 10.641 2.240 -16.415 1.00 63.06 115 ALA A C 1
ATOM 788 O O . ALA A 1 115 ? 10.415 1.948 -17.598 1.00 63.06 115 ALA A O 1
ATOM 789 N N . PRO A 1 116 ? 9.866 3.110 -15.743 1.00 64.31 116 PRO A N 1
ATOM 790 C CA . PRO A 1 116 ? 8.710 3.761 -16.348 1.00 64.31 116 PRO A CA 1
ATOM 791 C C . PRO A 1 116 ? 9.101 4.539 -17.607 1.00 64.31 116 PRO A C 1
ATOM 793 O O . PRO A 1 116 ? 9.978 5.402 -17.582 1.00 64.31 116 PRO A O 1
ATOM 796 N N . GLN A 1 117 ? 8.444 4.240 -18.726 1.00 69.12 117 GLN A N 1
ATOM 797 C CA . GLN A 1 117 ? 8.648 4.975 -19.971 1.00 69.12 117 GLN A CA 1
ATOM 798 C C . GLN A 1 117 ? 7.809 6.257 -19.951 1.00 69.12 117 GLN A C 1
ATOM 800 O O . GLN A 1 117 ? 6.596 6.218 -19.733 1.00 69.12 117 GLN A O 1
ATOM 805 N N . MET A 1 118 ? 8.453 7.401 -20.190 1.00 55.31 118 MET A N 1
ATOM 806 C CA . MET A 1 118 ? 7.770 8.686 -20.349 1.00 55.31 118 MET A CA 1
ATOM 807 C C . MET A 1 118 ? 7.304 8.852 -21.799 1.00 55.31 118 MET A C 1
ATOM 809 O O . MET A 1 118 ? 8.118 8.805 -22.722 1.00 55.31 118 MET A O 1
ATOM 813 N N . MET A 1 119 ? 6.005 9.069 -22.019 1.00 54.41 119 MET A N 1
ATOM 814 C CA . MET A 1 119 ? 5.479 9.422 -23.341 1.00 54.41 119 MET A CA 1
ATOM 815 C C . MET A 1 119 ? 5.503 10.946 -23.511 1.00 54.41 119 MET A C 1
ATOM 817 O O . MET A 1 119 ? 4.840 11.682 -22.782 1.00 54.41 119 MET A O 1
ATOM 821 N N . GLY A 1 120 ? 6.292 11.438 -24.467 1.00 50.19 120 GLY A N 1
ATOM 822 C CA . GLY A 1 120 ? 6.406 12.867 -24.741 1.00 50.19 120 GLY A CA 1
ATOM 823 C C . GLY A 1 120 ? 5.119 13.444 -25.334 1.00 50.19 120 GLY A C 1
ATOM 824 O O . GLY A 1 120 ? 4.655 12.959 -26.361 1.00 50.19 120 GLY A O 1
ATOM 825 N N . THR A 1 121 ? 4.586 14.492 -24.690 1.00 39.88 121 THR A N 1
ATOM 826 C CA . THR A 1 121 ? 3.947 15.715 -25.247 1.00 39.88 121 THR A CA 1
ATOM 827 C C . THR A 1 121 ? 2.760 16.237 -24.414 1.00 39.88 121 THR A C 1
ATOM 829 O O . THR A 1 121 ? 1.624 16.283 -24.871 1.00 39.88 121 THR A O 1
ATOM 832 N N . SER A 1 122 ? 3.013 16.735 -23.196 1.00 37.69 122 SER A N 1
ATOM 833 C CA . SER A 1 122 ? 2.240 17.848 -22.603 1.00 37.69 122 SER A CA 1
ATOM 834 C C . SER A 1 122 ? 2.990 18.461 -21.420 1.00 37.69 122 SER A C 1
ATOM 836 O O . SER A 1 122 ? 3.415 17.757 -20.514 1.00 37.69 122 SER A O 1
ATOM 838 N N . ARG A 1 123 ? 3.168 19.789 -21.452 1.00 48.12 123 ARG A N 1
ATOM 839 C CA . ARG A 1 123 ? 4.088 20.598 -20.618 1.00 48.12 123 ARG A CA 1
ATOM 840 C C . ARG A 1 123 ? 3.702 20.743 -19.128 1.00 48.12 123 ARG A C 1
ATOM 842 O O . ARG A 1 123 ? 4.156 21.673 -18.476 1.00 48.12 123 ARG A O 1
ATOM 849 N N .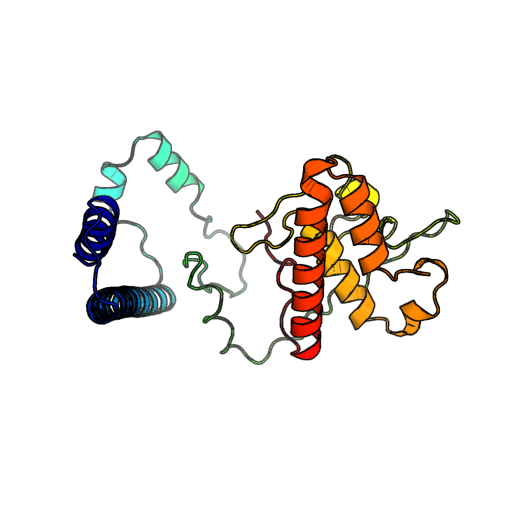 VAL A 1 124 ? 2.863 19.857 -18.596 1.00 54.19 124 VAL A N 1
ATOM 850 C CA . VAL A 1 124 ? 2.491 19.801 -17.164 1.00 54.19 124 VAL A CA 1
ATOM 851 C C . VAL A 1 124 ? 2.565 18.340 -16.700 1.00 54.19 124 VAL A C 1
ATOM 853 O O . VAL A 1 124 ? 1.626 17.774 -16.144 1.00 54.19 124 VAL A O 1
ATOM 856 N N . GLY A 1 125 ? 3.651 17.675 -17.094 1.00 62.16 125 GLY A N 1
ATOM 857 C CA . GLY A 1 125 ? 3.731 16.229 -17.191 1.00 62.16 125 GLY A CA 1
ATOM 858 C C . GLY A 1 125 ? 4.307 15.534 -15.970 1.00 62.16 125 GLY A C 1
ATOM 859 O O . GLY A 1 125 ? 5.330 14.887 -16.107 1.00 62.16 125 GLY A O 1
ATOM 860 N N . GLY A 1 126 ? 3.659 15.636 -14.808 1.00 92.69 126 GLY A N 1
ATOM 861 C CA . GLY A 1 126 ? 4.102 14.920 -13.606 1.00 92.69 126 GLY A CA 1
ATOM 862 C C . GLY A 1 126 ? 4.074 13.389 -13.733 1.00 92.69 126 GLY A C 1
ATOM 863 O O . GLY A 1 126 ? 3.616 12.832 -14.734 1.00 92.69 126 GLY A O 1
ATOM 864 N N . PHE A 1 127 ? 4.489 12.686 -12.677 1.00 96.06 127 PHE A N 1
ATOM 865 C CA . PHE A 1 127 ? 4.520 11.222 -12.581 1.00 96.06 127 PHE A CA 1
ATOM 866 C C . PHE A 1 127 ? 3.209 10.553 -13.019 1.00 96.06 127 PHE A C 1
ATOM 868 O O . PHE A 1 127 ? 3.233 9.506 -13.665 1.00 96.06 127 PHE A O 1
ATOM 875 N N . MET A 1 128 ? 2.066 11.196 -12.763 1.00 96.69 128 MET A N 1
ATOM 876 C CA . MET A 1 128 ? 0.744 10.709 -13.167 1.00 96.69 128 MET A CA 1
ATOM 877 C C . MET A 1 128 ? 0.582 10.535 -14.693 1.00 96.69 128 MET A C 1
ATOM 879 O O . MET A 1 128 ? -0.348 9.864 -15.128 1.00 96.69 128 MET A O 1
ATOM 883 N N . ASN A 1 129 ? 1.460 11.094 -15.530 1.00 95.31 129 ASN A N 1
ATOM 884 C CA . ASN A 1 129 ? 1.442 10.883 -16.984 1.00 95.31 129 ASN A CA 1
ATOM 885 C C . ASN A 1 129 ? 2.394 9.779 -17.465 1.00 95.31 129 ASN A C 1
ATOM 887 O O . ASN A 1 129 ? 2.431 9.481 -18.659 1.00 95.31 129 ASN A O 1
ATOM 891 N N . THR A 1 130 ? 3.148 9.156 -16.558 1.00 94.50 130 THR A N 1
ATOM 892 C CA . THR A 1 130 ? 3.959 7.977 -16.878 1.00 94.50 130 THR A CA 1
ATOM 893 C C . THR A 1 130 ? 3.079 6.737 -17.026 1.00 94.50 130 THR A C 1
ATOM 895 O O . THR A 1 130 ? 1.940 6.698 -16.547 1.00 94.50 130 THR A O 1
ATOM 898 N N . LEU A 1 131 ? 3.592 5.735 -17.739 1.00 95.06 131 LEU A N 1
ATOM 899 C CA . LEU A 1 131 ? 2.859 4.504 -18.010 1.00 95.06 131 LEU A CA 1
ATOM 900 C C . LEU A 1 131 ? 2.843 3.573 -16.794 1.00 95.06 131 LEU A C 1
ATOM 902 O O . LEU A 1 131 ? 3.888 3.230 -16.240 1.00 95.06 131 LEU A O 1
ATOM 906 N N . ALA A 1 132 ? 1.649 3.116 -16.436 1.00 95.12 132 ALA A N 1
ATOM 907 C CA . ALA A 1 132 ? 1.431 1.979 -15.560 1.00 95.12 132 ALA A CA 1
ATOM 908 C C . ALA A 1 132 ? 1.768 0.660 -16.293 1.00 95.12 132 ALA A C 1
ATOM 910 O O . ALA A 1 132 ? 1.835 0.632 -17.528 1.00 95.12 132 ALA A O 1
ATOM 911 N N . PRO A 1 133 ? 1.931 -0.470 -15.577 1.00 91.50 133 PRO A N 1
ATOM 912 C CA . PRO A 1 133 ? 2.281 -1.763 -16.183 1.00 91.50 133 PRO A CA 1
ATOM 913 C C . PRO A 1 133 ? 1.306 -2.277 -17.253 1.00 91.50 133 PRO A C 1
ATOM 915 O O . PRO A 1 133 ? 1.666 -3.127 -18.063 1.00 91.50 133 PRO A O 1
ATOM 918 N N . ASN A 1 134 ? 0.071 -1.777 -17.265 1.00 91.12 134 ASN A N 1
ATOM 919 C CA . ASN A 1 134 ? -0.941 -2.097 -18.274 1.00 91.12 134 ASN A CA 1
ATOM 920 C C . ASN A 1 134 ? -0.848 -1.226 -19.546 1.00 91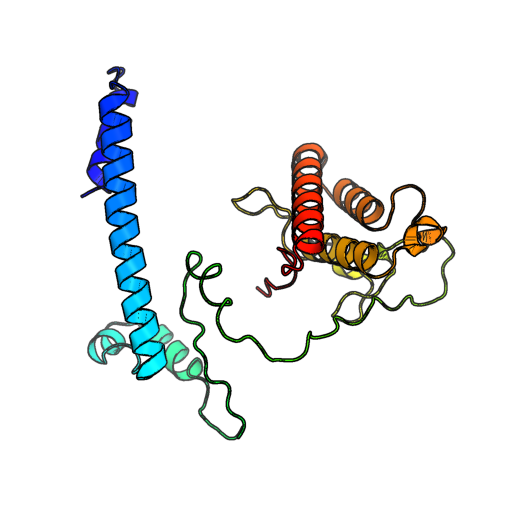.12 134 ASN A C 1
ATOM 922 O O . ASN A 1 134 ? -1.678 -1.378 -20.440 1.00 91.12 134 ASN A O 1
ATOM 926 N N . GLY A 1 135 ? 0.127 -0.316 -19.634 1.00 93.00 135 GLY A N 1
ATOM 927 C CA . GLY A 1 135 ? 0.336 0.571 -20.780 1.00 93.00 135 GLY A CA 1
ATOM 928 C C . GLY A 1 135 ? -0.558 1.816 -20.811 1.00 93.00 135 GLY A C 1
ATOM 929 O O . GLY A 1 135 ? -0.477 2.579 -21.772 1.00 93.00 135 GLY A O 1
ATOM 930 N N . MET A 1 136 ? -1.388 2.052 -19.790 1.00 95.56 136 MET A N 1
ATOM 931 C CA . MET A 1 136 ? -2.143 3.303 -19.631 1.00 95.56 136 MET A CA 1
ATOM 932 C C . MET A 1 136 ? -1.376 4.295 -18.757 1.00 95.56 136 MET A C 1
ATOM 934 O O . MET A 1 136 ? -0.559 3.892 -17.936 1.00 95.56 136 MET A O 1
ATOM 938 N N . ALA A 1 137 ? -1.659 5.593 -18.878 1.00 96.25 137 ALA A N 1
ATOM 939 C CA . ALA A 1 137 ? -1.104 6.574 -17.946 1.00 96.25 137 ALA A CA 1
ATOM 940 C C . ALA A 1 137 ? -1.648 6.349 -16.524 1.00 96.25 137 ALA A C 1
ATOM 942 O O . ALA A 1 137 ? -2.830 6.031 -16.363 1.00 96.25 137 ALA A O 1
ATOM 943 N N . TRP A 1 138 ? -0.835 6.573 -15.488 1.00 96.81 138 TRP A N 1
ATOM 944 C CA . TRP A 1 138 ? -1.275 6.451 -14.089 1.00 96.81 138 TRP A CA 1
ATOM 945 C C . TRP A 1 138 ? -2.487 7.326 -13.756 1.00 96.81 138 TRP A C 1
ATOM 947 O O . TRP A 1 138 ? -3.378 6.898 -13.028 1.00 96.81 138 TRP A O 1
ATOM 957 N N . SER A 1 139 ? -2.579 8.520 -14.340 1.00 96.56 139 SER A N 1
ATOM 958 C CA . SER A 1 139 ? -3.740 9.407 -14.240 1.00 96.56 139 SER A CA 1
ATOM 959 C C . SER A 1 139 ? -5.007 8.719 -14.726 1.00 96.56 139 SER A C 1
ATOM 961 O O . SER A 1 139 ? -6.025 8.792 -14.053 1.00 96.56 139 SER A O 1
ATOM 963 N N . GLN A 1 140 ? -4.941 8.005 -15.849 1.00 96.31 140 GLN A N 1
ATOM 964 C CA . GLN A 1 140 ? -6.068 7.256 -16.401 1.00 96.31 140 GLN A CA 1
ATOM 965 C C . GLN A 1 140 ? -6.368 5.996 -15.589 1.00 96.31 140 GLN A C 1
ATOM 967 O O . GLN A 1 140 ? -7.536 5.683 -15.382 1.00 96.31 140 GLN A O 1
ATOM 972 N N . TYR A 1 141 ? -5.337 5.295 -15.111 1.00 96.75 141 TYR A N 1
ATOM 973 C CA . TYR A 1 141 ? -5.500 4.081 -14.313 1.00 96.75 141 TYR A CA 1
ATOM 974 C C . TYR A 1 141 ? -6.140 4.357 -12.947 1.00 96.75 141 TYR A C 1
ATOM 976 O O . TYR A 1 141 ? -7.036 3.629 -12.527 1.00 96.75 141 TYR A O 1
ATOM 984 N N . CYS A 1 142 ? -5.737 5.441 -12.282 1.00 96.94 142 CYS A N 1
ATOM 985 C CA . CYS A 1 142 ? -6.302 5.852 -10.999 1.00 96.94 142 CYS A CA 1
ATOM 986 C C . CYS A 1 142 ? -7.639 6.602 -11.134 1.00 96.94 142 CYS A C 1
ATOM 988 O O . CYS A 1 142 ? -8.399 6.685 -10.167 1.00 96.94 142 CYS A O 1
ATOM 990 N N . ASN A 1 143 ? -7.951 7.167 -12.306 1.00 96.25 143 ASN A N 1
ATOM 991 C CA . ASN A 1 143 ? -9.177 7.939 -12.500 1.00 96.25 143 ASN A CA 1
ATOM 992 C C . ASN A 1 143 ? -10.431 7.072 -12.295 1.00 96.25 143 ASN A C 1
ATOM 994 O O . ASN A 1 143 ? -10.581 6.005 -12.885 1.00 96.25 143 ASN A O 1
ATOM 998 N N . GLY A 1 144 ? -11.353 7.552 -11.459 1.00 93.31 144 GLY A N 1
ATOM 999 C CA . GLY A 1 144 ? -12.581 6.835 -11.101 1.00 93.31 144 GLY A CA 1
ATOM 1000 C C . GLY A 1 144 ? -12.394 5.680 -10.109 1.00 93.31 144 GLY A C 1
ATOM 1001 O O . GLY A 1 144 ? -13.394 5.111 -9.672 1.00 93.31 144 GLY A O 1
ATOM 1002 N N . GLN A 1 145 ? -11.159 5.351 -9.713 1.00 97.00 145 GLN A N 1
ATOM 1003 C CA . GLN A 1 145 ? -10.892 4.342 -8.687 1.00 97.00 145 GLN A CA 1
ATOM 1004 C C . GLN A 1 145 ? -11.026 4.949 -7.288 1.00 97.00 145 GLN A C 1
ATOM 1006 O O . GLN A 1 145 ? -10.499 6.030 -7.011 1.00 97.00 145 GLN A O 1
ATOM 1011 N N . GLN A 1 146 ? -11.717 4.238 -6.393 1.00 96.81 146 GLN A N 1
ATOM 1012 C CA . GLN A 1 146 ? -11.818 4.636 -4.990 1.00 96.81 146 GLN A CA 1
ATOM 1013 C C . GLN A 1 146 ? -10.485 4.409 -4.273 1.00 96.81 146 GLN A C 1
ATOM 1015 O O . GLN A 1 146 ? -9.807 3.406 -4.497 1.00 96.81 146 GLN A O 1
ATOM 1020 N N . VAL A 1 147 ? -10.122 5.332 -3.383 1.00 97.38 147 VAL A N 1
ATOM 1021 C CA . VAL A 1 147 ? -8.979 5.145 -2.486 1.00 97.38 147 VAL A CA 1
ATOM 1022 C C . VAL A 1 147 ? -9.407 4.216 -1.356 1.00 97.38 147 VAL A C 1
ATOM 1024 O O . VAL A 1 147 ? -10.305 4.545 -0.582 1.00 97.38 147 VAL A O 1
ATOM 1027 N N . MET A 1 148 ? -8.774 3.049 -1.282 1.00 96.88 148 MET A N 1
ATOM 1028 C CA . MET A 1 148 ? -9.059 2.026 -0.280 1.00 96.88 148 MET A CA 1
ATOM 1029 C C . MET A 1 148 ? -7.888 1.904 0.687 1.00 96.88 148 MET A C 1
ATOM 1031 O O . MET A 1 148 ? -6.731 2.034 0.284 1.00 96.88 148 MET A O 1
ATOM 1035 N N . LEU A 1 149 ? -8.204 1.635 1.952 1.00 96.06 149 LEU A N 1
ATOM 1036 C CA . LEU A 1 149 ? -7.226 1.323 2.986 1.00 96.06 149 LEU A CA 1
ATOM 1037 C C . LEU A 1 149 ? -7.405 -0.132 3.418 1.00 96.06 149 LEU A C 1
ATOM 1039 O O . LEU A 1 149 ? -8.541 -0.589 3.552 1.00 96.06 149 LEU A O 1
ATOM 1043 N N . ASP A 1 150 ? -6.309 -0.852 3.631 1.00 95.44 150 ASP A N 1
ATOM 1044 C CA . ASP A 1 150 ? -6.363 -2.202 4.195 1.00 95.44 150 ASP A CA 1
ATOM 1045 C C . ASP A 1 150 ? -6.505 -2.192 5.730 1.00 95.44 150 ASP A C 1
ATOM 1047 O O . ASP A 1 150 ? -6.557 -1.143 6.380 1.00 95.44 150 ASP A O 1
ATOM 1051 N N . SER A 1 151 ? -6.556 -3.382 6.335 1.00 94.94 151 SER A N 1
ATOM 1052 C CA . SER A 1 151 ? -6.630 -3.543 7.793 1.00 94.94 151 SER A CA 1
ATOM 1053 C C . SER A 1 151 ? -5.383 -3.058 8.539 1.00 94.94 151 SER A C 1
ATOM 1055 O O . SER A 1 151 ? -5.441 -2.875 9.752 1.00 94.94 151 SER A O 1
ATOM 1057 N N . GLN A 1 152 ? -4.257 -2.875 7.846 1.00 92.75 152 GLN A N 1
ATOM 1058 C CA . GLN A 1 152 ? -3.011 -2.349 8.408 1.00 92.75 152 GLN A CA 1
ATOM 1059 C C . GLN A 1 152 ? -2.911 -0.823 8.244 1.00 92.75 152 GLN A C 1
ATOM 1061 O O . GLN A 1 152 ? -1.973 -0.199 8.740 1.00 92.75 152 GLN A O 1
ATOM 1066 N N . GLY A 1 153 ? -3.895 -0.206 7.584 1.00 94.81 153 GLY A N 1
ATOM 1067 C CA . GLY A 1 153 ? -3.936 1.224 7.331 1.00 94.81 153 GLY A CA 1
ATOM 1068 C C . GLY A 1 153 ? -2.991 1.674 6.217 1.00 94.81 153 GLY A C 1
ATOM 1069 O O . GLY A 1 153 ? -2.586 2.840 6.242 1.00 94.81 153 GLY A O 1
ATOM 1070 N N . PHE A 1 154 ? -2.631 0.800 5.274 1.00 96.62 154 PHE A N 1
ATOM 1071 C CA . PHE A 1 154 ? -1.941 1.173 4.036 1.00 96.62 154 PHE A CA 1
ATOM 1072 C C . PHE A 1 154 ? -2.937 1.480 2.923 1.00 96.62 154 PHE A C 1
ATOM 1074 O O . PHE A 1 154 ? -4.033 0.922 2.881 1.00 96.62 154 PHE A O 1
ATOM 1081 N N . VAL A 1 155 ? -2.541 2.352 1.995 1.00 96.56 155 VAL A N 1
ATOM 1082 C CA . VAL A 1 155 ? -3.291 2.561 0.752 1.00 96.56 155 VAL A CA 1
ATOM 1083 C C . VAL A 1 155 ? -3.129 1.335 -0.146 1.00 96.56 155 VAL A C 1
ATOM 1085 O O . VAL A 1 155 ? -2.010 0.905 -0.414 1.00 96.56 155 VAL A O 1
ATOM 1088 N N . VAL A 1 156 ? -4.236 0.791 -0.649 1.00 96.31 156 VAL A N 1
ATOM 1089 C CA . VAL A 1 156 ? -4.247 -0.384 -1.537 1.00 96.31 156 VAL A CA 1
ATOM 1090 C C . VAL A 1 156 ? -5.013 -0.118 -2.837 1.00 96.31 156 VAL A C 1
ATOM 1092 O O . VAL A 1 156 ? -5.625 0.937 -3.022 1.00 96.31 156 VAL A O 1
ATOM 1095 N N . GLY A 1 157 ? -4.959 -1.072 -3.770 1.00 95.12 157 GLY A N 1
ATOM 1096 C CA . GLY A 1 157 ? -5.550 -0.947 -5.105 1.00 95.12 157 GLY A CA 1
ATOM 1097 C C . GLY A 1 157 ? -4.743 -0.027 -6.024 1.00 95.12 157 GLY A C 1
ATOM 1098 O O . GLY A 1 157 ? -3.554 0.193 -5.800 1.00 95.12 157 GLY A O 1
ATOM 1099 N N . ALA A 1 158 ? -5.396 0.545 -7.041 1.00 96.44 158 ALA A N 1
ATOM 1100 C CA . ALA A 1 158 ? -4.730 1.340 -8.080 1.00 96.44 158 ALA A CA 1
ATOM 1101 C C . ALA A 1 158 ? -3.881 2.496 -7.516 1.00 96.44 158 ALA A C 1
ATOM 1103 O O . ALA A 1 158 ? -2.779 2.758 -7.992 1.00 96.44 158 ALA A O 1
ATOM 1104 N N . TRP A 1 159 ? -4.368 3.156 -6.462 1.00 97.81 159 TRP A N 1
ATOM 1105 C CA . TRP A 1 159 ? -3.660 4.250 -5.797 1.00 97.81 159 TRP A CA 1
ATOM 1106 C C . TRP A 1 159 ? -2.441 3.782 -4.994 1.00 97.81 159 TRP A C 1
ATOM 1108 O O . TRP A 1 159 ? -1.411 4.455 -5.019 1.00 97.81 159 TRP A O 1
ATOM 1118 N N . GLY A 1 160 ? -2.534 2.629 -4.325 1.00 97.06 160 GLY A N 1
ATOM 1119 C CA . GLY A 1 160 ? -1.409 2.029 -3.603 1.00 97.06 160 GLY A CA 1
ATOM 1120 C C . GLY A 1 160 ? -0.319 1.531 -4.554 1.00 97.06 160 GLY A C 1
ATOM 1121 O O . GLY A 1 160 ? 0.864 1.768 -4.317 1.00 97.06 160 GLY A O 1
ATOM 1122 N N . GLU A 1 161 ? -0.712 0.912 -5.672 1.00 96.31 161 GLU A N 1
ATOM 1123 C CA . GLU A 1 161 ? 0.212 0.511 -6.739 1.00 96.31 161 GLU A CA 1
ATOM 1124 C C . GLU A 1 161 ? 0.926 1.727 -7.342 1.00 96.31 161 GLU A C 1
ATOM 1126 O O . GLU A 1 161 ? 2.150 1.723 -7.450 1.00 96.31 161 GLU A O 1
ATOM 1131 N N . CYS A 1 162 ? 0.180 2.786 -7.678 1.00 97.56 162 CYS A N 1
ATOM 1132 C CA . CYS A 1 162 ? 0.729 4.026 -8.230 1.00 97.56 162 CYS A CA 1
ATOM 1133 C C . CYS A 1 162 ? 1.804 4.632 -7.317 1.00 97.56 162 CYS A C 1
ATOM 1135 O O . CYS A 1 162 ? 2.899 4.958 -7.781 1.00 97.56 162 CYS A O 1
ATOM 1137 N N . LEU A 1 163 ? 1.522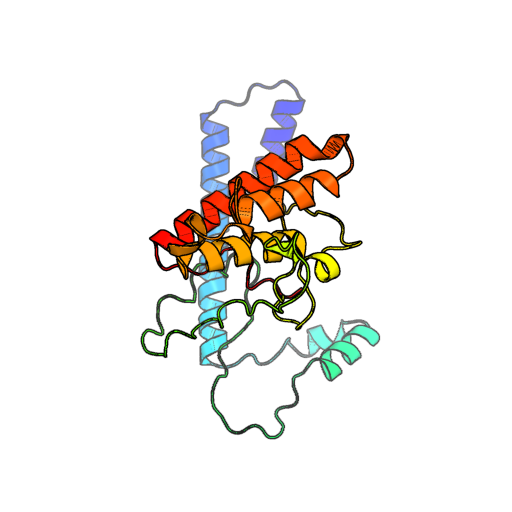 4.713 -6.011 1.00 97.94 163 LEU A N 1
ATOM 1138 C CA . LEU A 1 163 ? 2.463 5.244 -5.023 1.00 97.94 163 LEU A CA 1
ATOM 1139 C C . LEU A 1 163 ? 3.688 4.335 -4.843 1.00 97.94 163 LEU A C 1
ATOM 1141 O O . LEU A 1 163 ? 4.814 4.814 -4.754 1.00 97.94 163 LEU A O 1
ATOM 1145 N N . ALA A 1 164 ? 3.509 3.014 -4.837 1.00 97.00 164 ALA A N 1
ATOM 1146 C CA . ALA A 1 164 ? 4.647 2.104 -4.751 1.00 97.00 164 ALA A CA 1
ATOM 1147 C C . ALA A 1 164 ? 5.560 2.220 -5.988 1.00 97.00 164 ALA A C 1
ATOM 1149 O O . ALA A 1 164 ? 6.785 2.253 -5.858 1.00 97.00 164 ALA A O 1
ATOM 1150 N N . TYR A 1 165 ? 4.984 2.353 -7.187 1.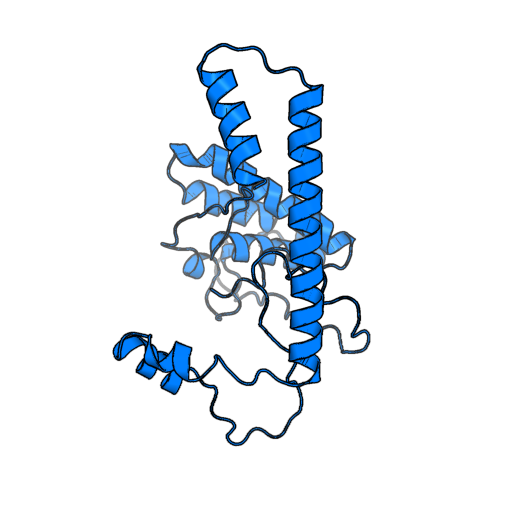00 96.25 165 TYR A N 1
ATOM 1151 C CA . TYR A 1 165 ? 5.748 2.543 -8.423 1.00 96.25 165 TYR A CA 1
ATOM 1152 C C . TYR A 1 165 ? 6.472 3.892 -8.490 1.00 96.25 165 TYR A C 1
ATOM 1154 O O . TYR A 1 165 ? 7.572 3.951 -9.045 1.00 96.25 165 TYR A O 1
ATOM 1162 N N . SER A 1 166 ? 5.916 4.963 -7.914 1.00 97.19 166 SER A N 1
ATOM 1163 C CA . SER A 1 166 ? 6.631 6.243 -7.846 1.00 97.19 166 SER A CA 1
ATOM 1164 C C . SER A 1 166 ? 7.892 6.134 -6.990 1.00 97.19 166 SER A C 1
ATOM 1166 O O . SER A 1 166 ? 8.935 6.652 -7.383 1.00 97.19 166 SER A O 1
ATOM 1168 N N . LYS A 1 167 ? 7.847 5.372 -5.890 1.00 96.94 167 LYS A N 1
ATOM 1169 C CA . LYS A 1 167 ? 9.031 5.094 -5.057 1.00 96.94 167 LYS A CA 1
ATOM 1170 C C . LYS A 1 167 ? 10.053 4.199 -5.752 1.00 96.94 167 LYS A C 1
ATOM 1172 O O . LYS A 1 167 ? 11.252 4.415 -5.598 1.00 96.94 167 LYS A O 1
ATOM 1177 N N . VAL A 1 168 ? 9.609 3.243 -6.572 1.00 95.06 168 VAL A N 1
ATOM 1178 C CA . VAL A 1 168 ? 10.521 2.477 -7.439 1.00 95.06 168 VAL A CA 1
ATOM 1179 C C . VAL A 1 168 ? 11.257 3.408 -8.406 1.00 95.06 168 VAL A C 1
ATOM 1181 O O . VAL A 1 168 ? 12.471 3.277 -8.555 1.00 95.06 168 VAL A O 1
ATOM 1184 N N . LEU A 1 169 ? 10.561 4.369 -9.026 1.00 95.56 169 LEU A N 1
ATOM 1185 C CA . LEU A 1 169 ? 11.197 5.360 -9.900 1.00 95.56 169 LEU A CA 1
ATOM 1186 C C . LEU A 1 169 ? 12.221 6.203 -9.133 1.00 95.56 169 LEU A C 1
ATOM 1188 O O . LEU A 1 169 ? 13.341 6.373 -9.615 1.00 95.56 169 LEU A O 1
ATOM 1192 N N . GLU A 1 170 ? 11.866 6.689 -7.942 1.00 96.44 170 GLU A N 1
ATOM 1193 C CA . GLU A 1 170 ? 12.777 7.479 -7.107 1.00 96.44 170 GLU A CA 1
ATOM 1194 C C . GLU A 1 170 ? 14.049 6.705 -6.745 1.00 96.44 170 GLU A C 1
ATOM 1196 O O . GLU A 1 170 ? 15.151 7.248 -6.845 1.00 96.44 170 GLU A O 1
ATOM 1201 N N . ALA A 1 171 ? 13.906 5.426 -6.386 1.00 94.50 171 ALA A N 1
ATOM 1202 C CA . ALA A 1 171 ? 15.025 4.553 -6.043 1.00 94.50 171 ALA A CA 1
ATOM 1203 C C . ALA A 1 171 ? 15.904 4.203 -7.257 1.00 94.50 171 ALA A C 1
ATOM 1205 O O . ALA A 1 171 ? 17.122 4.080 -7.127 1.00 94.50 171 ALA A O 1
ATOM 1206 N N . GLN A 1 172 ? 15.307 4.028 -8.440 1.00 94.12 172 GLN A N 1
ATOM 1207 C CA . GLN A 1 172 ? 16.029 3.623 -9.652 1.00 94.12 172 GLN A CA 1
ATOM 1208 C C . GLN A 1 172 ? 16.646 4.793 -10.426 1.00 94.12 172 GLN A C 1
ATOM 1210 O O . GLN A 1 172 ? 17.571 4.577 -11.206 1.00 94.12 172 GLN A O 1
ATOM 1215 N N . SER A 1 173 ? 16.137 6.016 -10.260 1.00 94.62 173 SER A N 1
ATOM 1216 C CA . SER A 1 173 ? 16.538 7.182 -11.060 1.00 94.62 173 SER A CA 1
ATOM 1217 C C . SER A 1 173 ? 16.861 8.400 -10.186 1.00 94.62 173 SER A C 1
ATOM 1219 O O . SER A 1 173 ? 16.098 9.359 -10.224 1.00 94.62 173 SER A O 1
ATOM 1221 N N . PRO A 1 174 ? 17.987 8.429 -9.443 1.00 92.50 174 PRO A N 1
ATOM 1222 C CA . PRO A 1 174 ? 18.314 9.499 -8.484 1.00 92.50 174 PRO A CA 1
ATOM 1223 C C . PRO A 1 174 ? 18.292 10.923 -9.066 1.00 92.50 174 PRO A C 1
ATOM 1225 O O . PRO A 1 174 ? 18.044 11.891 -8.352 1.00 92.50 174 PRO A O 1
ATOM 1228 N N . ASP A 1 175 ? 18.503 11.052 -10.378 1.00 94.69 175 ASP A N 1
ATOM 1229 C CA . ASP A 1 175 ? 18.431 12.319 -11.109 1.00 94.69 175 ASP A CA 1
ATOM 1230 C C . ASP A 1 175 ? 17.011 12.903 -11.209 1.00 94.69 175 ASP A C 1
ATOM 1232 O O . ASP A 1 175 ? 16.846 14.020 -11.706 1.00 94.69 175 ASP A O 1
ATOM 1236 N N . TRP A 1 176 ? 15.983 12.201 -10.711 1.00 94.69 176 TRP A N 1
ATOM 1237 C CA . TRP A 1 176 ? 14.609 12.705 -10.645 1.00 94.69 176 TRP A CA 1
ATOM 1238 C C . TRP A 1 176 ? 14.530 14.063 -9.937 1.00 94.69 176 TRP A C 1
ATOM 1240 O O . TRP A 1 176 ? 13.712 14.897 -10.320 1.00 94.69 176 TRP A O 1
ATOM 1250 N N . VAL A 1 177 ? 15.421 14.323 -8.971 1.00 96.25 177 VAL A N 1
ATOM 1251 C CA . VAL A 1 177 ? 15.499 15.595 -8.234 1.00 96.25 177 VAL A CA 1
ATOM 1252 C C . VAL A 1 177 ? 15.757 16.775 -9.177 1.00 96.25 177 VAL A C 1
ATOM 1254 O O . VAL A 1 177 ? 15.246 17.867 -8.955 1.00 96.25 177 VAL A O 1
ATOM 1257 N N . ASN A 1 178 ? 16.500 16.568 -10.264 1.00 95.62 178 ASN A N 1
ATOM 1258 C CA . ASN A 1 178 ? 16.800 17.618 -11.239 1.00 95.62 178 ASN A CA 1
ATOM 1259 C C . ASN A 1 178 ? 15.754 17.710 -12.360 1.00 95.62 178 ASN A C 1
ATOM 1261 O O . ASN A 1 178 ? 15.829 18.614 -13.194 1.00 95.62 178 ASN A O 1
ATOM 1265 N N . ASN A 1 179 ? 14.792 16.783 -12.412 1.00 93.94 179 ASN A N 1
ATOM 1266 C CA . ASN A 1 179 ? 13.770 16.776 -13.445 1.00 93.94 179 ASN A CA 1
ATOM 1267 C C . ASN A 1 179 ? 12.647 17.775 -13.091 1.00 93.94 179 ASN A C 1
ATOM 1269 O O . ASN A 1 179 ? 11.949 17.570 -12.093 1.00 93.94 179 ASN A O 1
ATOM 1273 N N . PRO A 1 180 ? 12.419 18.828 -13.904 1.00 94.75 180 PRO A N 1
ATOM 1274 C CA . PRO A 1 180 ? 11.375 19.817 -13.638 1.00 94.75 180 PRO A CA 1
ATOM 1275 C C . PRO A 1 180 ? 9.963 19.220 -13.625 1.00 94.75 180 PRO A C 1
ATOM 1277 O O . PRO A 1 180 ? 9.090 19.787 -12.974 1.00 94.75 180 PRO A O 1
ATOM 1280 N N . ASP A 1 181 ? 9.738 18.080 -14.286 1.00 94.38 181 ASP A N 1
ATOM 1281 C CA . ASP A 1 181 ? 8.437 17.404 -14.295 1.00 94.38 181 ASP A CA 1
ATOM 1282 C C . ASP A 1 181 ? 8.071 16.812 -12.927 1.00 94.38 181 ASP A C 1
ATOM 1284 O O . ASP A 1 181 ? 6.890 16.635 -12.636 1.00 94.38 181 ASP A O 1
ATOM 1288 N N . PHE A 1 182 ? 9.056 16.531 -12.066 1.00 95.69 182 PHE A N 1
ATOM 1289 C CA . PHE A 1 182 ? 8.834 15.982 -10.725 1.00 95.69 182 PHE A CA 1
ATOM 1290 C C . PHE A 1 182 ? 8.872 17.029 -9.613 1.00 95.69 182 PHE A C 1
ATOM 1292 O O . PHE A 1 182 ? 8.483 16.743 -8.486 1.00 95.69 182 PHE A O 1
ATOM 1299 N N . GLN A 1 183 ? 9.300 18.251 -9.907 1.00 95.38 183 GLN A N 1
ATOM 1300 C CA . GLN A 1 183 ? 9.364 19.325 -8.921 1.00 95.38 183 GLN A CA 1
ATOM 1301 C C . GLN A 1 183 ? 7.979 19.964 -8.680 1.00 95.38 183 GLN A C 1
ATOM 1303 O O . GLN A 1 183 ? 7.144 19.983 -9.589 1.00 95.38 183 GLN A O 1
ATOM 1308 N N . PRO A 1 184 ? 7.714 20.517 -7.479 1.00 94.38 184 PRO A N 1
ATOM 1309 C CA . PRO A 1 184 ? 8.603 20.570 -6.310 1.00 94.38 184 PRO A CA 1
ATOM 1310 C C . PRO A 1 184 ? 8.553 19.328 -5.400 1.00 94.38 184 PRO A C 1
ATOM 1312 O O . PRO A 1 184 ? 9.461 19.123 -4.604 1.00 94.38 184 PRO A O 1
ATOM 1315 N N . ASP A 1 185 ? 7.508 18.508 -5.506 1.00 94.50 185 ASP A N 1
ATOM 1316 C CA . ASP A 1 185 ? 7.161 17.526 -4.464 1.00 94.50 185 ASP A CA 1
ATOM 1317 C C . ASP A 1 185 ? 7.732 16.115 -4.700 1.00 94.50 185 ASP A C 1
ATOM 1319 O O . ASP A 1 185 ? 7.559 15.222 -3.874 1.00 94.50 185 ASP A O 1
ATOM 1323 N N . GLY A 1 186 ? 8.395 15.889 -5.833 1.00 96.50 186 GLY A N 1
ATOM 1324 C CA . GLY A 1 186 ? 8.860 14.574 -6.264 1.00 96.50 186 GLY A CA 1
ATOM 1325 C C . GLY A 1 186 ? 7.744 13.680 -6.831 1.00 96.50 186 GLY A C 1
ATOM 1326 O O . GLY A 1 186 ? 6.555 14.015 -6.760 1.00 96.50 186 GLY A O 1
ATOM 1327 N N . PRO A 1 187 ? 8.105 12.524 -7.418 1.00 97.44 187 PRO A N 1
ATOM 1328 C CA . PRO A 1 187 ? 7.145 11.562 -7.956 1.00 97.44 187 PRO A CA 1
ATOM 1329 C C . PRO A 1 187 ? 6.092 11.110 -6.935 1.00 97.44 187 PRO A C 1
ATOM 1331 O O . PRO A 1 187 ? 4.895 11.180 -7.228 1.00 97.44 187 PRO A O 1
ATOM 1334 N N . ALA A 1 188 ? 6.505 10.685 -5.735 1.00 97.88 188 ALA A N 1
ATOM 1335 C CA . ALA A 1 188 ? 5.582 10.239 -4.691 1.00 97.88 188 ALA A CA 1
ATOM 1336 C C . ALA A 1 188 ? 4.702 11.375 -4.160 1.00 97.88 188 ALA A C 1
ATOM 1338 O O . ALA A 1 188 ? 3.489 11.191 -4.019 1.00 97.88 188 ALA A O 1
ATOM 1339 N N . GLY A 1 189 ? 5.269 12.570 -3.966 1.00 97.69 189 GLY A N 1
ATOM 1340 C CA . GLY A 1 189 ? 4.516 13.769 -3.585 1.00 97.69 189 GLY A CA 1
ATOM 1341 C C . GLY A 1 189 ? 3.401 14.100 -4.575 1.00 97.69 189 GLY A C 1
ATOM 1342 O O . GLY A 1 189 ? 2.259 14.348 -4.180 1.00 97.69 189 GLY A O 1
ATOM 1343 N N . GLN A 1 190 ? 3.677 14.002 -5.877 1.00 97.38 190 GLN A N 1
ATOM 1344 C CA . GLN A 1 190 ? 2.661 14.202 -6.912 1.00 97.38 190 GLN A CA 1
ATOM 1345 C C . GLN A 1 190 ? 1.532 13.163 -6.852 1.00 97.38 190 GLN A C 1
ATOM 1347 O O . GLN A 1 190 ? 0.364 13.528 -7.021 1.00 97.38 190 GLN A O 1
ATOM 1352 N N . VAL A 1 191 ? 1.847 11.892 -6.574 1.00 97.69 191 VAL A N 1
ATOM 1353 C CA . VAL A 1 191 ? 0.830 10.843 -6.385 1.00 97.69 191 VAL A CA 1
ATOM 1354 C C . VAL A 1 191 ? -0.018 11.121 -5.144 1.00 97.69 191 VAL A C 1
ATOM 1356 O O . VAL A 1 191 ? -1.246 11.058 -5.225 1.00 97.69 191 VAL A O 1
ATOM 1359 N N . MET A 1 192 ? 0.597 11.479 -4.015 1.00 97.88 192 MET A N 1
ATOM 1360 C CA . MET A 1 192 ? -0.112 11.805 -2.770 1.00 97.88 192 MET A CA 1
ATOM 1361 C C . MET A 1 192 ? -1.036 13.019 -2.924 1.00 97.88 192 MET A C 1
ATOM 1363 O O . MET A 1 192 ? -2.184 12.992 -2.463 1.00 97.88 192 MET A O 1
ATOM 1367 N N . ASN A 1 193 ? -0.583 14.052 -3.639 1.00 96.81 193 ASN A N 1
ATOM 1368 C CA . ASN A 1 193 ? -1.389 15.227 -3.967 1.00 96.81 193 ASN A CA 1
ATOM 1369 C C . ASN A 1 193 ? -2.597 14.854 -4.842 1.00 96.81 193 ASN A C 1
ATOM 1371 O O . ASN A 1 193 ? -3.729 15.246 -4.539 1.00 96.81 193 ASN A O 1
ATOM 1375 N N . ALA A 1 194 ? -2.385 14.050 -5.891 1.00 97.00 194 ALA A N 1
ATOM 1376 C CA . ALA A 1 194 ? -3.458 13.574 -6.766 1.00 97.00 194 ALA A CA 1
ATOM 1377 C C . ALA A 1 194 ? -4.473 12.694 -6.012 1.00 97.00 194 ALA A C 1
ATOM 1379 O O . ALA A 1 194 ? -5.684 12.867 -6.165 1.00 97.00 194 ALA A O 1
ATOM 1380 N N . MET A 1 195 ? -3.987 11.801 -5.149 1.00 97.44 195 MET A N 1
ATOM 1381 C CA . MET A 1 195 ? -4.805 10.914 -4.320 1.00 97.44 195 MET A CA 1
ATOM 1382 C C . MET A 1 195 ? -5.664 11.704 -3.323 1.00 97.44 195 MET A C 1
ATOM 1384 O O . MET A 1 195 ? -6.870 11.483 -3.216 1.00 97.44 195 MET A O 1
ATOM 1388 N N . THR A 1 196 ? -5.073 12.687 -2.641 1.00 96.81 196 THR A N 1
ATOM 1389 C CA . THR A 1 196 ? -5.783 13.559 -1.690 1.00 96.81 196 THR A CA 1
ATOM 1390 C C . THR A 1 196 ? -6.848 14.410 -2.385 1.00 96.81 196 THR A C 1
ATOM 1392 O O . THR A 1 196 ? -7.934 14.623 -1.833 1.00 96.81 196 THR A O 1
ATOM 1395 N N . ALA A 1 197 ? -6.575 14.869 -3.612 1.00 96.31 197 ALA A N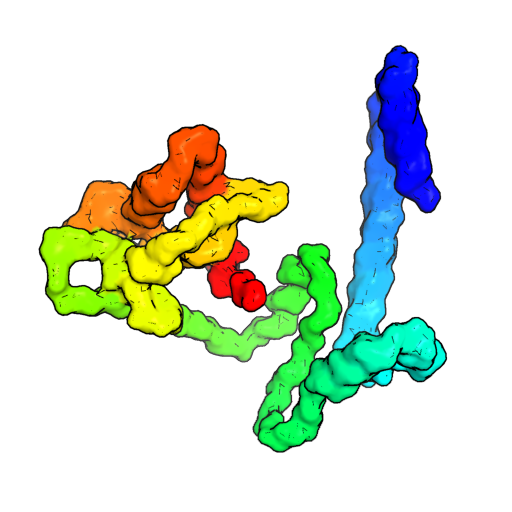 1
ATOM 1396 C CA . ALA A 1 197 ? -7.541 15.603 -4.424 1.00 96.31 197 ALA A CA 1
ATOM 1397 C C . ALA A 1 197 ? -8.734 14.731 -4.854 1.00 96.31 197 ALA A C 1
ATOM 1399 O O . ALA A 1 197 ? -9.865 15.223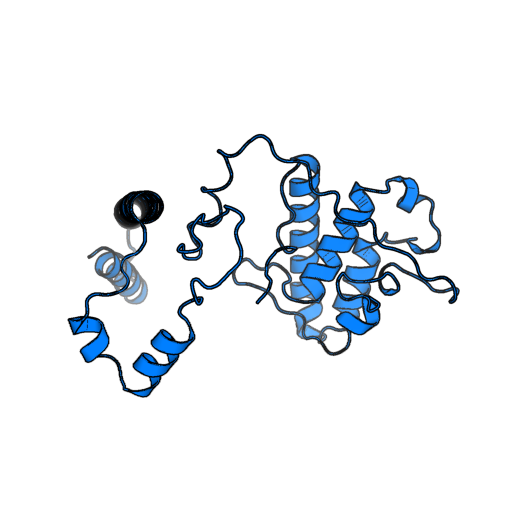 -4.864 1.00 96.31 197 ALA A O 1
ATOM 1400 N N . ALA A 1 198 ? -8.500 13.449 -5.154 1.00 96.19 198 ALA A N 1
ATOM 1401 C CA . ALA A 1 198 ? -9.541 12.484 -5.514 1.00 96.19 198 ALA A CA 1
ATOM 1402 C C . ALA A 1 198 ? -10.409 12.040 -4.317 1.00 96.19 198 ALA A C 1
ATOM 1404 O O . ALA A 1 198 ? -11.533 11.571 -4.505 1.00 96.19 198 ALA A O 1
ATOM 1405 N N . CYS A 1 199 ? -9.919 12.202 -3.084 1.00 96.50 199 CYS A N 1
ATOM 1406 C CA . CYS A 1 199 ? -10.620 11.776 -1.876 1.00 96.50 199 CYS A CA 1
ATOM 1407 C C . CYS A 1 199 ? -11.729 12.737 -1.407 1.00 96.50 199 CYS A C 1
ATOM 1409 O O . CYS A 1 199 ? -11.535 13.963 -1.388 1.00 96.50 199 CYS A O 1
ATOM 1411 N N . PRO A 1 200 ? -12.855 12.196 -0.887 1.00 95.94 200 PRO A N 1
ATOM 1412 C CA . PRO A 1 200 ? -13.833 12.969 -0.129 1.00 95.94 200 PRO A CA 1
ATOM 1413 C C . PRO A 1 200 ? -13.178 13.701 1.048 1.00 95.94 200 PRO A C 1
ATOM 1415 O O . PRO A 1 200 ? -12.317 13.148 1.733 1.00 95.94 200 PRO A O 1
ATOM 1418 N N . GLY A 1 201 ? -13.624 14.929 1.330 1.00 97.06 201 GLY A N 1
ATOM 1419 C CA . GLY A 1 201 ? -12.990 15.804 2.327 1.00 97.06 201 GLY A CA 1
ATOM 1420 C C . GLY A 1 201 ? -12.800 15.174 3.714 1.00 97.06 201 GLY A C 1
ATOM 1421 O O . GLY A 1 201 ? -11.765 15.386 4.335 1.00 97.06 201 GLY A O 1
ATOM 1422 N N . HIS A 1 202 ? -13.747 14.346 4.167 1.00 97.31 202 HIS A N 1
ATOM 1423 C CA . HIS A 1 202 ? -13.687 13.683 5.475 1.00 97.31 202 HIS A CA 1
ATOM 1424 C C . HIS A 1 202 ? -12.639 12.558 5.563 1.00 97.31 202 HIS A C 1
ATOM 1426 O O . HIS A 1 202 ? -12.234 12.207 6.665 1.00 97.31 202 HIS A O 1
ATOM 1432 N N . MET A 1 203 ? -12.176 12.011 4.431 1.00 96.88 203 MET A N 1
ATOM 1433 C CA . MET A 1 203 ? -11.158 10.949 4.396 1.00 96.88 203 MET A CA 1
ATOM 1434 C C . MET A 1 203 ? -9.738 11.474 4.177 1.00 96.88 203 MET A C 1
ATOM 1436 O O . MET A 1 203 ? -8.785 10.727 4.381 1.00 96.88 203 MET A O 1
ATOM 1440 N N . ARG A 1 204 ? -9.567 12.741 3.772 1.00 97.44 204 ARG A N 1
ATOM 1441 C CA . ARG A 1 204 ? -8.262 13.279 3.344 1.00 97.44 204 ARG A CA 1
ATOM 1442 C C . ARG A 1 204 ? -7.161 13.092 4.384 1.00 97.44 204 ARG A C 1
ATOM 1444 O O . ARG A 1 204 ? -6.094 12.614 4.030 1.00 97.44 204 ARG A O 1
ATOM 1451 N N . GLY A 1 205 ? -7.438 13.390 5.656 1.00 97.31 205 GLY A N 1
ATOM 1452 C CA . GLY A 1 205 ? -6.449 13.222 6.727 1.00 97.31 205 GLY A CA 1
ATOM 1453 C C . GLY A 1 205 ? -6.035 11.763 6.938 1.00 97.31 205 GLY A C 1
ATOM 1454 O O . GLY A 1 205 ? -4.852 11.473 7.082 1.00 97.31 205 GLY A O 1
ATOM 1455 N N . GLN A 1 206 ? -6.993 10.832 6.898 1.00 97.38 206 GLN A N 1
ATOM 1456 C CA . GLN A 1 206 ? -6.712 9.403 7.059 1.00 97.38 206 GLN A CA 1
ATOM 1457 C C . GLN A 1 206 ? -5.932 8.841 5.863 1.00 97.38 206 GLN A C 1
ATOM 1459 O O . GLN A 1 206 ? -4.991 8.070 6.048 1.00 97.38 206 GLN A O 1
ATOM 1464 N N . VAL A 1 207 ? -6.311 9.239 4.646 1.00 97.75 207 VAL A N 1
ATOM 1465 C CA . VAL A 1 207 ? -5.655 8.811 3.404 1.00 97.75 207 VAL A CA 1
ATOM 1466 C C . VAL A 1 207 ? -4.242 9.362 3.309 1.00 97.75 207 VAL A C 1
ATOM 1468 O O . VAL A 1 207 ? -3.337 8.609 2.970 1.00 97.75 207 VAL A O 1
ATOM 1471 N N . GLN A 1 208 ? -4.032 10.630 3.662 1.00 98.00 208 GLN A N 1
ATOM 1472 C CA . GLN A 1 208 ? -2.701 11.227 3.673 1.00 98.00 208 GLN A CA 1
ATOM 1473 C C . GLN A 1 208 ? -1.764 10.468 4.624 1.00 98.00 208 GLN A C 1
ATOM 1475 O O . GLN A 1 208 ? -0.703 10.021 4.204 1.00 98.00 208 GLN A O 1
ATOM 1480 N N . GLN A 1 209 ? -2.198 10.205 5.862 1.00 97.75 209 GLN A N 1
ATOM 1481 C CA . GLN A 1 209 ? -1.404 9.420 6.817 1.00 97.75 209 GLN A CA 1
ATOM 1482 C C . GLN A 1 209 ? -1.135 7.988 6.330 1.00 97.75 209 GLN A C 1
ATOM 1484 O O . GLN A 1 209 ? -0.075 7.425 6.592 1.00 97.75 209 GLN A O 1
ATOM 1489 N N . ALA A 1 210 ? -2.100 7.362 5.652 1.00 97.75 210 ALA A N 1
ATOM 1490 C CA . ALA A 1 210 ? -1.917 6.030 5.080 1.00 97.75 210 ALA A CA 1
ATOM 1491 C C . ALA A 1 210 ? -0.921 6.026 3.913 1.00 97.75 210 ALA A C 1
ATOM 1493 O O . ALA A 1 210 ? -0.142 5.081 3.781 1.00 97.75 210 ALA A O 1
ATOM 1494 N N . ALA A 1 211 ? -0.937 7.071 3.086 1.00 97.94 211 ALA A N 1
ATOM 1495 C CA . ALA A 1 211 ? -0.005 7.239 1.981 1.00 97.94 211 ALA A CA 1
ATOM 1496 C C . ALA A 1 211 ? 1.424 7.475 2.492 1.00 97.94 211 ALA A C 1
ATOM 1498 O O . ALA A 1 211 ? 2.336 6.790 2.041 1.00 97.94 211 ALA A O 1
ATOM 1499 N N . GLU A 1 212 ? 1.602 8.330 3.504 1.00 98.12 212 GLU A N 1
ATOM 1500 C CA . GLU A 1 212 ? 2.895 8.564 4.171 1.00 98.12 212 GLU A CA 1
ATOM 1501 C C . GLU A 1 212 ? 3.465 7.268 4.776 1.00 98.12 212 GLU A C 1
ATOM 1503 O O . GLU A 1 212 ? 4.645 6.958 4.608 1.00 98.12 212 GLU A O 1
ATOM 1508 N N . ARG A 1 213 ? 2.622 6.447 5.427 1.00 97.62 213 ARG A N 1
ATOM 1509 C CA . ARG A 1 213 ? 3.039 5.123 5.927 1.00 97.62 213 ARG A CA 1
ATOM 1510 C C . ARG A 1 213 ? 3.484 4.194 4.802 1.00 97.62 213 ARG A C 1
ATOM 1512 O O . ARG A 1 213 ? 4.480 3.487 4.958 1.00 97.62 213 ARG A O 1
ATOM 1519 N N . LEU A 1 214 ? 2.743 4.163 3.693 1.00 97.44 214 LEU A N 1
ATOM 1520 C CA . LEU A 1 214 ? 3.088 3.323 2.549 1.00 97.44 214 LEU A CA 1
ATOM 1521 C C . LEU A 1 214 ? 4.399 3.780 1.900 1.00 97.44 214 LEU A C 1
ATOM 1523 O O . LEU A 1 214 ? 5.250 2.942 1.608 1.00 97.44 214 LEU A O 1
ATOM 1527 N N . GLU A 1 215 ? 4.588 5.085 1.715 1.00 97.88 215 GLU A N 1
ATOM 1528 C CA . GLU A 1 215 ? 5.848 5.650 1.236 1.00 97.88 215 GLU A CA 1
ATOM 1529 C C . GLU A 1 215 ? 7.018 5.242 2.140 1.00 97.88 215 GLU A C 1
ATOM 1531 O O . GLU A 1 215 ? 8.003 4.691 1.648 1.00 97.88 215 GLU A O 1
ATOM 1536 N N . GLN A 1 216 ? 6.886 5.423 3.457 1.00 97.62 216 GLN A N 1
ATOM 1537 C CA . GLN A 1 216 ? 7.937 5.065 4.408 1.00 97.62 216 GLN A CA 1
ATOM 1538 C C . GLN A 1 216 ? 8.266 3.563 4.361 1.00 97.62 216 GLN A C 1
ATOM 1540 O O . GLN A 1 216 ? 9.434 3.177 4.440 1.00 97.62 216 GLN A O 1
ATOM 1545 N N . ALA A 1 217 ? 7.255 2.704 4.205 1.00 96.25 217 ALA A N 1
ATOM 1546 C CA . ALA A 1 217 ? 7.452 1.265 4.038 1.00 96.25 217 ALA A CA 1
ATOM 1547 C C . ALA A 1 217 ? 8.172 0.930 2.718 1.00 96.25 217 ALA A C 1
ATOM 1549 O O . ALA A 1 217 ? 9.027 0.044 2.689 1.00 96.25 217 ALA A O 1
ATOM 1550 N N . CYS A 1 218 ? 7.871 1.655 1.638 1.00 96.50 218 CYS A N 1
ATOM 1551 C CA . CYS A 1 218 ? 8.568 1.524 0.359 1.00 96.50 218 CYS A CA 1
ATOM 1552 C C . CYS A 1 218 ? 10.038 1.960 0.463 1.00 96.50 218 CYS A C 1
ATOM 1554 O O . CYS A 1 218 ? 10.910 1.253 -0.040 1.00 96.50 218 CYS A O 1
ATOM 1556 N N . ASP A 1 219 ? 10.331 3.059 1.163 1.00 96.44 219 ASP A N 1
ATOM 1557 C CA . ASP A 1 219 ? 11.707 3.508 1.414 1.00 96.44 219 ASP A CA 1
ATOM 1558 C C . ASP A 1 219 ? 12.497 2.481 2.232 1.00 96.44 219 ASP A C 1
ATOM 1560 O O . ASP A 1 219 ? 13.646 2.163 1.915 1.00 96.44 219 ASP A O 1
ATOM 1564 N N . GLN A 1 220 ? 11.887 1.915 3.277 1.00 96.12 220 GLN A N 1
ATOM 1565 C CA . GLN A 1 220 ? 12.507 0.843 4.059 1.00 96.12 220 GLN A CA 1
ATOM 1566 C C . GLN A 1 220 ? 12.789 -0.390 3.194 1.00 96.12 220 GLN A C 1
ATOM 1568 O O . GLN A 1 220 ? 13.898 -0.925 3.247 1.00 96.12 220 GLN A O 1
ATOM 1573 N N . ALA A 1 221 ? 11.827 -0.809 2.367 1.00 93.75 221 ALA A N 1
ATOM 1574 C CA . ALA A 1 221 ? 11.999 -1.940 1.462 1.00 93.75 221 ALA A CA 1
ATOM 1575 C C . ALA A 1 221 ? 13.139 -1.698 0.459 1.00 93.75 221 ALA A C 1
ATOM 1577 O O . ALA A 1 221 ? 14.012 -2.556 0.314 1.00 93.75 221 ALA A O 1
ATOM 1578 N N . ALA A 1 222 ? 13.193 -0.512 -0.155 1.00 93.31 222 ALA A N 1
ATOM 1579 C CA . ALA A 1 222 ? 14.255 -0.123 -1.080 1.00 93.31 222 ALA A CA 1
ATOM 1580 C C . ALA A 1 222 ? 15.642 -0.164 -0.414 1.00 93.31 222 ALA A C 1
ATOM 1582 O O . ALA A 1 222 ? 16.570 -0.766 -0.955 1.00 93.31 222 ALA A O 1
ATOM 1583 N N . ASN A 1 223 ? 15.766 0.396 0.794 1.00 94.06 223 ASN A N 1
ATOM 1584 C CA . ASN A 1 223 ? 17.019 0.409 1.558 1.00 94.06 223 ASN A CA 1
ATOM 1585 C C . ASN A 1 223 ? 17.487 -0.996 1.974 1.00 94.06 223 ASN A C 1
ATOM 1587 O O . ASN A 1 223 ? 18.687 -1.241 2.087 1.00 94.06 223 ASN A O 1
ATOM 1591 N N . MET A 1 224 ? 16.553 -1.922 2.203 1.00 94.19 224 MET A N 1
ATOM 1592 C CA . MET A 1 224 ? 16.851 -3.309 2.577 1.00 94.19 224 MET A CA 1
ATOM 1593 C C . MET A 1 224 ? 16.991 -4.253 1.371 1.00 94.19 224 MET A C 1
ATOM 1595 O O . MET A 1 224 ? 17.251 -5.442 1.564 1.00 94.19 224 MET A O 1
ATOM 1599 N N . GLY A 1 225 ? 16.792 -3.766 0.140 1.00 91.06 225 GLY A N 1
ATOM 1600 C CA . GLY A 1 225 ? 16.739 -4.611 -1.059 1.00 91.06 225 GLY A CA 1
ATOM 1601 C C . GLY A 1 225 ? 15.580 -5.617 -1.044 1.00 91.06 225 GLY A C 1
ATOM 1602 O O . GLY A 1 225 ? 15.685 -6.688 -1.640 1.00 91.06 225 GLY A O 1
ATOM 1603 N N . GLN A 1 226 ? 14.502 -5.302 -0.324 1.00 92.00 226 GLN A N 1
ATOM 1604 C CA . GLN A 1 226 ? 13.297 -6.121 -0.201 1.00 92.00 226 GLN A CA 1
ATOM 1605 C C . GLN A 1 226 ? 12.261 -5.731 -1.269 1.00 92.00 226 GLN A C 1
ATOM 1607 O O . GLN A 1 226 ? 12.292 -4.613 -1.791 1.00 92.00 226 GLN A O 1
ATOM 1612 N N . PRO A 1 227 ? 11.322 -6.628 -1.616 1.00 89.06 227 PRO A N 1
ATOM 1613 C CA . PRO A 1 227 ? 10.219 -6.283 -2.505 1.00 89.06 227 PRO A CA 1
ATOM 1614 C C . PRO A 1 227 ? 9.316 -5.203 -1.888 1.00 89.06 227 PRO A C 1
ATOM 1616 O O . PRO A 1 227 ? 9.069 -5.189 -0.683 1.00 89.06 227 PRO A O 1
ATOM 1619 N N . PHE A 1 228 ? 8.790 -4.314 -2.732 1.00 89.50 228 PHE A N 1
ATOM 1620 C CA . PHE A 1 228 ? 7.882 -3.246 -2.311 1.00 89.50 228 PHE A CA 1
ATOM 1621 C C . PHE A 1 228 ? 6.528 -3.824 -1.862 1.00 89.50 228 PHE A C 1
ATOM 1623 O O . PHE A 1 228 ? 6.011 -4.734 -2.518 1.00 89.50 228 PHE A O 1
ATOM 1630 N N . PRO A 1 229 ? 5.912 -3.276 -0.798 1.00 86.19 229 PRO A N 1
ATOM 1631 C CA . PRO A 1 229 ? 4.788 -3.905 -0.105 1.00 86.19 229 PRO A CA 1
ATOM 1632 C C . PRO A 1 229 ? 3.519 -4.090 -0.950 1.00 86.19 229 PRO A C 1
ATOM 1634 O O . PRO A 1 229 ? 2.750 -4.986 -0.637 1.00 86.19 229 PRO A O 1
ATOM 1637 N N . VAL A 1 230 ? 3.288 -3.301 -2.012 1.00 81.94 230 VAL A N 1
ATOM 1638 C CA . VAL A 1 230 ? 1.993 -3.285 -2.737 1.00 81.94 230 VAL A CA 1
ATOM 1639 C C . VAL A 1 230 ? 2.060 -3.817 -4.178 1.00 81.94 230 VAL A C 1
ATOM 1641 O O . VAL A 1 230 ? 1.036 -4.157 -4.759 1.00 81.94 230 VAL A O 1
ATOM 1644 N N . ILE A 1 231 ? 3.252 -3.986 -4.757 1.00 75.38 231 ILE A N 1
ATOM 1645 C CA . ILE A 1 231 ? 3.422 -4.243 -6.206 1.00 75.38 231 ILE A CA 1
ATOM 1646 C C . ILE A 1 231 ? 2.973 -5.660 -6.649 1.00 75.38 231 ILE A C 1
ATOM 1648 O O . ILE A 1 231 ? 2.868 -5.929 -7.842 1.00 75.38 231 ILE A O 1
ATOM 1652 N N . ASN A 1 232 ? 2.624 -6.562 -5.720 1.00 63.84 232 ASN A N 1
ATOM 1653 C CA . ASN A 1 232 ? 2.255 -7.955 -6.026 1.00 63.84 232 ASN A CA 1
ATOM 1654 C C . ASN A 1 232 ? 0.827 -8.367 -5.624 1.00 63.84 232 ASN A C 1
ATOM 1656 O O . ASN A 1 232 ? 0.479 -9.541 -5.764 1.00 63.84 232 ASN A O 1
ATOM 1660 N N . TYR A 1 233 ? -0.023 -7.442 -5.168 1.00 55.88 233 TYR A N 1
ATOM 1661 C CA . TYR A 1 233 ? -1.435 -7.746 -4.903 1.00 55.88 233 TYR A CA 1
ATOM 1662 C C . TYR A 1 233 ? -2.260 -7.693 -6.194 1.00 55.88 233 TYR A C 1
ATOM 1664 O O . TYR A 1 233 ? -3.093 -6.809 -6.370 1.00 55.88 233 TYR A O 1
ATOM 1672 N N . ARG A 1 234 ? -2.067 -8.639 -7.118 1.00 42.09 234 ARG A N 1
ATOM 1673 C CA . ARG A 1 234 ? -3.096 -8.853 -8.148 1.00 42.09 234 ARG A CA 1
ATOM 1674 C C . ARG A 1 234 ? -4.284 -9.567 -7.494 1.00 42.09 234 ARG A C 1
ATOM 1676 O O . ARG A 1 234 ? -4.189 -10.761 -7.220 1.00 42.09 234 ARG A O 1
ATOM 1683 N N . LEU A 1 235 ? -5.332 -8.791 -7.196 1.00 35.47 235 LEU A N 1
ATOM 1684 C CA . LEU A 1 235 ? -6.675 -9.248 -6.807 1.00 35.47 235 LEU A CA 1
ATOM 1685 C C . LEU A 1 235 ? -7.287 -10.177 -7.864 1.00 35.47 235 LEU A C 1
ATOM 1687 O O . LEU A 1 235 ? -7.086 -9.907 -9.072 1.00 35.47 235 LEU A O 1
#

Secondary structure (DSSP, 8-state):
-HHHHHHHHHHHHHTT----HHHHHHHHHHHHHHHHHHHHHHHHHHHHHHHH----S-HHHHHHS-HHHHHHHHHSS----S------------TTSTTTSSSS---S----PPPPPPPP--SS--GGGSBPTTSSBHHHHHTTPPPEE-TTS-EESHHHHHHHHHHHHHHH-GGGGG-TTTTTTHHHHHHHHHHHHHS-GGGHHHHHHHHHHHHHHHHHHHHHTPPPTTTT---

Sequence (235 aa):
ATCLAQWLVCILQCAGVDVPDEIENCVDCLSQTVNGCMLAQQQVEIDYVQKNGYGGPPGHIMGMLPPGQQQMMAMGKPSPGVGMGAAVGGMVGGAAGAAAGYGMMGGGHGGHMPAPQMMGTSRVGGFMNTLAPNGMAWSQYCNGQQVMLDSQGFVVGAWGECLAYSKVLEAQSPDWVNNPDFQPDGPAGQVMNAMTAACPGHMRGQVQQAAERLEQACDQAANMGQPFPVINYRL

pLDDT: mean 82.4, std 20.91, range [31.34, 98.12]